Protein AF-X1V4W6-F1 (afdb_monomer_lite)

Foldseek 3Di:
DDDDAFPPQLVVLLVVVVVVVVVVPDDDDPDQDQPLLQCLLVLCLQQVLLVLLVVCLVQQQPPDDFWDDDDDPDSVRRRCVRCVPVDDPVSVVSNVVNCVSPDPVPPPVSNVVSLVSLVVLLVSVCQCCPCPHPNVDPDDGDWLASDFDDDVPPCPPPPPVVSNRCSNPSSCVSNVHDDDHDFSDADPVRTTTD

InterPro domains:
  IPR000120 Amidase [PTHR11895] (6-194)
  IPR023631 Amidase signature domain [PF01425] (5-194)
  IPR036928 Amidase signature (AS) superfamily [G3DSA:3.90.1300.10] (1-194)
  IPR036928 Amidase signature (AS) superfamily [SSF75304] (5-194)

Secondary structure (DSSP, 8-state):
----PPPHHHHHHHHHHHHHHHHTT---------TTGGGHHHHHHHHHHHHHHHHGGG-SSSSSS----S--SSHHHHHHHHHHHHS-HHHHHHHHHHHHHT-GGG-S-HHHHHHHHHHHHHHHHHHHH-TTSSS--S-----SSSSSPPPTTTTTT-HHHHHHTTTTTHHHHHHT--------EE-TTS-EE-

Radius of gyration: 21.26 Å; chains: 1; bounding box: 48×36×63 Å

Structure (mmCIF, N/CA/C/O backbone):
data_AF-X1V4W6-F1
#
_entry.id   AF-X1V4W6-F1
#
loop_
_atom_site.group_PDB
_atom_site.id
_atom_site.type_symbol
_atom_site.label_atom_id
_atom_site.label_alt_id
_atom_site.label_comp_id
_atom_site.label_asym_id
_atom_site.label_entity_id
_atom_site.label_seq_id
_atom_site.pdbx_PDB_ins_code
_atom_site.Cartn_x
_atom_site.Cartn_y
_atom_site.Cartn_z
_atom_site.occupancy
_atom_site.B_iso_or_equiv
_atom_site.auth_seq_id
_atom_site.auth_comp_id
_atom_site.auth_asym_id
_atom_site.auth_atom_id
_atom_site.pdbx_PDB_model_num
ATOM 1 N N . LEU A 1 1 ? -11.418 16.803 -1.535 1.00 55.66 1 LEU A N 1
ATOM 2 C CA . LEU A 1 1 ? -11.266 15.330 -1.546 1.00 55.66 1 LEU A CA 1
ATOM 3 C C . LEU A 1 1 ? -12.672 14.757 -1.670 1.00 55.66 1 LEU A C 1
ATOM 5 O O . LEU A 1 1 ? -13.568 15.347 -1.084 1.00 55.66 1 LEU A O 1
ATOM 9 N N . ARG A 1 2 ? -12.904 13.737 -2.504 1.00 60.75 2 ARG A N 1
ATOM 10 C CA . ARG A 1 2 ? -14.196 13.031 -2.501 1.00 60.75 2 ARG A CA 1
ATOM 11 C C . ARG A 1 2 ? -14.129 11.985 -1.398 1.00 60.75 2 ARG A C 1
ATOM 13 O O . ARG A 1 2 ? -13.165 11.228 -1.367 1.00 60.75 2 ARG A O 1
ATOM 20 N N . GLU A 1 3 ? -15.117 11.980 -0.521 1.00 68.12 3 GLU A N 1
ATOM 21 C CA . GLU A 1 3 ? -15.253 10.986 0.538 1.00 68.12 3 GLU A CA 1
ATOM 22 C C . GLU A 1 3 ? -16.290 9.960 0.086 1.00 68.12 3 GLU A C 1
ATOM 24 O O . GLU A 1 3 ? -17.333 10.322 -0.463 1.00 68.12 3 GLU A O 1
ATOM 29 N N . GLN A 1 4 ? -15.960 8.683 0.245 1.00 71.75 4 GLN A N 1
ATOM 30 C CA . GLN A 1 4 ? -16.875 7.577 0.005 1.00 71.75 4 GLN A CA 1
ATOM 31 C C . GLN A 1 4 ? -16.977 6.778 1.301 1.00 71.75 4 GLN A C 1
ATOM 33 O O . GLN A 1 4 ? -15.925 6.408 1.838 1.00 71.75 4 GLN A O 1
ATOM 38 N N . PRO A 1 5 ? -18.198 6.548 1.810 1.00 77.12 5 PRO A N 1
ATOM 39 C CA . PRO A 1 5 ? -18.389 5.735 2.996 1.00 77.12 5 PRO A CA 1
ATOM 40 C C . PRO A 1 5 ? -17.971 4.291 2.710 1.00 77.12 5 PRO A C 1
ATOM 42 O O . PRO A 1 5 ? -18.074 3.813 1.578 1.00 77.12 5 PRO A O 1
ATOM 45 N N . ILE A 1 6 ? -17.498 3.617 3.753 1.00 85.00 6 ILE A N 1
ATOM 46 C CA . ILE A 1 6 ? -17.233 2.178 3.728 1.00 85.00 6 ILE A CA 1
ATOM 47 C C . ILE A 1 6 ? -18.580 1.448 3.590 1.00 85.00 6 ILE A C 1
ATOM 49 O O . ILE A 1 6 ? -19.620 1.972 3.996 1.00 85.00 6 ILE A O 1
ATOM 53 N N . SER A 1 7 ? -18.583 0.263 2.970 1.00 88.81 7 SER A N 1
ATOM 54 C CA . SER A 1 7 ? -19.790 -0.574 2.921 1.00 88.81 7 SER A CA 1
ATOM 55 C C . SER A 1 7 ? -20.275 -0.893 4.337 1.00 88.81 7 SER A C 1
ATOM 57 O O . SER A 1 7 ? -19.471 -1.311 5.169 1.00 88.81 7 SER A O 1
ATOM 59 N N . SER A 1 8 ? -21.581 -0.778 4.593 1.00 92.88 8 SER A N 1
ATOM 60 C CA . SER A 1 8 ? -22.154 -1.105 5.905 1.00 92.88 8 SER A CA 1
ATOM 61 C C . SER A 1 8 ? -21.858 -2.547 6.316 1.00 92.88 8 SER A C 1
ATOM 63 O O . SER A 1 8 ? -21.549 -2.796 7.467 1.00 92.88 8 SER A O 1
ATOM 65 N N . GLU A 1 9 ? -21.847 -3.491 5.367 1.00 94.75 9 GLU A N 1
ATOM 66 C CA . GLU A 1 9 ? -21.507 -4.894 5.652 1.00 94.75 9 GLU A CA 1
ATOM 67 C C . GLU A 1 9 ? -20.058 -5.058 6.139 1.00 94.75 9 GLU A C 1
ATOM 69 O O . GLU A 1 9 ? -19.779 -5.903 6.986 1.00 94.75 9 GLU A O 1
ATOM 74 N N . VAL A 1 10 ? -19.132 -4.243 5.620 1.00 95.00 10 VAL A N 1
ATOM 75 C CA . VAL A 1 10 ? -17.726 -4.246 6.052 1.00 95.00 10 VAL A CA 1
ATOM 76 C C . VAL A 1 10 ? -17.598 -3.595 7.426 1.00 95.00 10 VAL A C 1
ATOM 78 O O . VAL A 1 10 ? -16.899 -4.119 8.288 1.00 95.00 10 VAL A O 1
ATOM 81 N N . GLU A 1 11 ? -18.285 -2.475 7.641 1.00 94.25 11 GLU A N 1
ATOM 82 C CA . GLU A 1 11 ? -18.313 -1.792 8.934 1.00 94.25 11 GLU A CA 1
ATOM 83 C C . GLU A 1 11 ? -18.886 -2.698 10.035 1.00 94.25 11 GLU A C 1
ATOM 85 O O . GLU A 1 11 ? -18.251 -2.874 11.076 1.00 94.25 11 GLU A O 1
ATOM 90 N N . ASP A 1 12 ? -20.019 -3.352 9.776 1.00 95.69 12 ASP A N 1
ATOM 91 C CA . ASP A 1 12 ? -20.657 -4.290 10.700 1.00 95.69 12 ASP A CA 1
ATOM 92 C C . ASP A 1 12 ? -19.734 -5.473 11.031 1.00 95.69 12 ASP A C 1
ATOM 94 O O . ASP A 1 12 ? -19.611 -5.853 12.197 1.00 95.69 12 ASP A O 1
ATOM 98 N N . ALA A 1 13 ? -19.043 -6.036 10.034 1.00 96.38 13 ALA A N 1
ATOM 99 C CA . ALA A 1 13 ? -18.092 -7.129 10.243 1.00 96.38 13 ALA A CA 1
ATOM 100 C C . ALA A 1 13 ? -16.900 -6.705 11.120 1.00 96.38 13 ALA A C 1
ATOM 102 O O . ALA A 1 13 ? -16.481 -7.455 12.005 1.00 96.38 13 ALA A O 1
ATOM 103 N N . VAL A 1 14 ? -16.374 -5.489 10.930 1.00 95.12 14 VAL A N 1
ATOM 104 C CA . VAL A 1 14 ? -15.309 -4.950 11.791 1.00 95.12 14 VAL A CA 1
ATOM 105 C C . VAL A 1 14 ? -15.811 -4.765 13.218 1.00 95.12 14 VAL A C 1
ATOM 107 O O . VAL A 1 14 ? -15.124 -5.168 14.154 1.00 95.12 14 VAL A O 1
ATOM 110 N N . TRP A 1 15 ? -17.013 -4.222 13.415 1.00 95.44 15 TRP A N 1
ATOM 111 C CA . TRP A 1 15 ? -17.580 -4.063 14.757 1.00 95.44 15 TRP A CA 1
ATOM 112 C C . TRP A 1 15 ? -17.876 -5.398 15.446 1.00 95.44 15 TRP A C 1
ATOM 114 O O . TRP A 1 15 ? -17.680 -5.520 16.655 1.00 95.44 15 TRP A O 1
ATOM 124 N N . GLN A 1 16 ? -18.271 -6.428 14.695 1.00 96.62 16 GLN A N 1
ATOM 125 C CA . GLN A 1 16 ? -18.380 -7.790 15.222 1.00 96.62 16 GLN A CA 1
ATOM 126 C C . GLN A 1 16 ? -17.015 -8.343 15.653 1.00 96.62 16 GLN A C 1
ATOM 128 O O . GLN A 1 16 ? -16.913 -8.953 16.718 1.00 96.62 16 GLN A O 1
ATOM 133 N N . ALA A 1 17 ? -15.954 -8.091 14.881 1.00 96.25 17 ALA A N 1
ATOM 134 C CA . ALA A 1 17 ? -14.595 -8.470 15.263 1.00 96.25 17 ALA A CA 1
ATOM 135 C C . ALA A 1 17 ? -14.115 -7.719 16.520 1.00 96.25 17 ALA A C 1
ATOM 137 O O . ALA A 1 17 ? -13.513 -8.332 17.401 1.00 96.25 17 ALA A O 1
ATOM 138 N N . VAL A 1 18 ? -14.433 -6.424 16.646 1.00 96.31 18 VAL A N 1
ATOM 139 C CA . VAL A 1 18 ? -14.174 -5.631 17.862 1.00 96.31 18 VAL A CA 1
ATOM 140 C C . VAL A 1 18 ? -14.862 -6.262 19.073 1.00 96.31 18 VAL A C 1
ATOM 142 O O . VAL A 1 18 ? -14.215 -6.458 20.100 1.00 96.31 18 VAL A O 1
ATOM 145 N N . ALA A 1 19 ? -16.143 -6.624 18.953 1.00 97.06 19 ALA A N 1
ATOM 146 C CA . ALA A 1 19 ? -16.890 -7.258 20.039 1.00 97.06 19 ALA A CA 1
ATOM 147 C C . ALA A 1 19 ? -16.268 -8.603 20.454 1.00 97.06 19 ALA A C 1
ATOM 149 O O . ALA A 1 19 ? -16.060 -8.842 21.639 1.00 97.06 19 ALA A O 1
ATOM 150 N N . ALA A 1 20 ? -15.882 -9.442 19.488 1.00 96.75 20 ALA A N 1
ATOM 151 C CA . ALA A 1 20 ? -15.234 -10.721 19.770 1.00 96.75 20 ALA A CA 1
ATOM 152 C C . ALA A 1 20 ? -13.873 -10.561 20.478 1.00 96.75 20 ALA A C 1
ATOM 154 O O . ALA A 1 20 ? -13.536 -11.351 21.360 1.00 96.75 20 ALA A O 1
ATOM 155 N N . LEU A 1 21 ? -13.089 -9.539 20.115 1.00 96.44 21 LEU A N 1
ATOM 156 C CA . LEU A 1 21 ? -11.827 -9.222 20.791 1.00 96.44 21 LEU A CA 1
ATOM 157 C C . LEU A 1 21 ? -12.060 -8.699 22.213 1.00 96.44 21 LEU A C 1
ATOM 159 O O . LEU A 1 21 ? -11.334 -9.094 23.126 1.00 96.44 21 LEU A O 1
ATOM 163 N N . ALA A 1 22 ? -13.082 -7.864 22.412 1.00 97.62 22 ALA A N 1
ATOM 164 C CA . ALA A 1 22 ? -13.474 -7.380 23.732 1.00 97.62 22 ALA A CA 1
ATOM 165 C C . ALA A 1 22 ? -13.908 -8.537 24.650 1.00 97.62 22 ALA A C 1
ATOM 167 O O . ALA A 1 22 ? -13.434 -8.634 25.782 1.00 97.62 22 ALA A O 1
ATOM 168 N N . ASP A 1 23 ? -14.724 -9.466 24.141 1.00 98.25 23 ASP A N 1
ATOM 169 C CA . ASP A 1 23 ? -15.151 -10.673 24.864 1.00 98.25 23 ASP A CA 1
ATOM 170 C C . ASP A 1 23 ? -13.968 -11.589 25.221 1.00 98.25 23 ASP A C 1
ATOM 172 O O . ASP A 1 23 ? -13.972 -12.257 26.257 1.00 98.25 23 ASP A O 1
ATOM 176 N N . ALA A 1 24 ? -12.924 -11.599 24.386 1.00 97.94 24 ALA A N 1
ATOM 177 C CA . ALA A 1 24 ? -11.671 -12.304 24.648 1.00 97.94 24 ALA A CA 1
ATOM 178 C C . ALA A 1 24 ? -10.738 -11.570 25.637 1.00 97.94 24 ALA A C 1
ATOM 180 O O . ALA A 1 24 ? -9.687 -12.108 25.991 1.00 97.94 24 ALA A O 1
ATOM 181 N N . GLY A 1 25 ? -11.115 -10.375 26.103 1.00 98.19 25 GLY A N 1
ATOM 182 C CA . GLY A 1 25 ? -10.402 -9.604 27.123 1.00 98.19 25 GLY A CA 1
ATOM 183 C C . GLY A 1 25 ? -9.521 -8.470 26.595 1.00 98.19 25 GLY A C 1
ATOM 184 O O . GLY A 1 25 ? -8.729 -7.932 27.368 1.00 98.19 25 GLY A O 1
ATOM 185 N N . ALA A 1 26 ? -9.623 -8.101 25.314 1.00 97.94 26 ALA A N 1
ATOM 186 C CA . ALA A 1 26 ? -8.918 -6.936 24.785 1.00 97.94 26 ALA A CA 1
ATOM 187 C C . ALA A 1 26 ? -9.546 -5.626 25.292 1.00 97.94 26 ALA A C 1
ATOM 189 O O . ALA A 1 26 ? -10.767 -5.462 25.280 1.00 97.94 26 ALA A O 1
ATOM 190 N N . GLU A 1 27 ? -8.711 -4.666 25.694 1.00 97.62 27 GLU A N 1
ATOM 191 C CA . GLU A 1 27 ? -9.156 -3.296 25.956 1.00 97.62 27 GLU A CA 1
ATOM 192 C C . GLU A 1 27 ? -9.396 -2.578 24.624 1.00 97.62 27 GLU A C 1
ATOM 194 O O . GLU A 1 27 ? -8.505 -2.498 23.777 1.00 97.62 27 GLU A O 1
ATOM 199 N N . ILE A 1 28 ? -10.611 -2.063 24.426 1.00 97.50 28 ILE A N 1
ATOM 200 C CA . ILE A 1 28 ? -10.978 -1.359 23.197 1.00 97.50 28 ILE A CA 1
ATOM 201 C C . ILE A 1 28 ? -10.829 0.141 23.414 1.00 97.50 28 ILE A C 1
ATOM 203 O O . ILE A 1 28 ? -11.567 0.742 24.194 1.00 97.50 28 ILE A O 1
ATOM 207 N N . ILE A 1 29 ? -9.897 0.740 22.678 1.00 96.75 29 ILE A N 1
ATOM 208 C CA . ILE A 1 29 ? -9.710 2.189 22.613 1.00 96.75 29 ILE A CA 1
ATOM 209 C C . ILE A 1 29 ? -10.249 2.660 21.267 1.00 96.75 29 ILE A C 1
ATOM 211 O O . ILE A 1 29 ? -9.707 2.325 20.212 1.00 96.75 29 ILE A O 1
ATOM 215 N N . ASP A 1 30 ? -11.339 3.417 21.302 1.00 92.69 30 ASP A N 1
ATOM 216 C CA . ASP A 1 30 ? -11.998 3.938 20.115 1.00 92.69 30 ASP A CA 1
ATOM 217 C C . ASP A 1 30 ? -11.517 5.354 19.755 1.00 92.69 30 ASP A C 1
ATOM 219 O O . ASP A 1 30 ? -10.772 6.014 20.480 1.00 92.69 30 ASP A O 1
ATOM 223 N N . GLN A 1 31 ? -11.903 5.802 18.557 1.00 89.88 31 GLN A N 1
ATOM 224 C CA . GLN A 1 31 ? -11.646 7.154 18.043 1.00 89.88 31 GLN A CA 1
ATOM 225 C C . GLN A 1 31 ? -10.179 7.622 18.086 1.00 89.88 31 GLN A C 1
ATOM 227 O O . GLN A 1 31 ? -9.896 8.814 18.230 1.00 89.88 31 GLN A O 1
ATOM 232 N N . VAL A 1 32 ? -9.234 6.700 17.890 1.00 95.25 32 VAL A N 1
ATOM 233 C CA . VAL A 1 32 ? -7.810 7.032 17.772 1.00 95.25 32 VAL A CA 1
ATOM 234 C C . VAL A 1 32 ? -7.591 7.883 16.508 1.00 95.25 32 VAL A C 1
ATOM 236 O O . VAL A 1 32 ? -7.865 7.427 15.393 1.00 95.25 32 VAL A O 1
ATOM 239 N N . PRO A 1 33 ? -7.129 9.139 16.636 1.00 94.31 33 PRO A N 1
ATOM 240 C CA . PRO A 1 33 ? -7.031 10.056 15.517 1.00 94.31 33 PRO A CA 1
ATOM 241 C C . PRO A 1 33 ? -5.847 9.697 14.620 1.00 94.31 33 PRO A C 1
ATOM 243 O O . PRO A 1 33 ? -4.694 9.716 15.041 1.00 94.31 33 PRO A O 1
ATOM 246 N N . MET A 1 34 ? -6.141 9.480 13.339 1.00 95.38 34 MET A N 1
ATOM 247 C CA . MET A 1 34 ? -5.149 9.208 12.294 1.00 95.38 34 MET A CA 1
ATOM 248 C C . MET A 1 34 ? -5.233 10.273 11.180 1.00 95.38 34 MET A C 1
ATOM 250 O O . MET A 1 34 ? -5.622 9.969 10.047 1.00 95.38 34 MET A O 1
ATOM 254 N N . PRO A 1 35 ? -4.964 11.561 11.479 1.00 95.12 35 PRO A N 1
ATOM 255 C CA . PRO A 1 35 ? -5.324 12.692 10.618 1.00 95.12 35 PRO A CA 1
ATOM 256 C C . PRO A 1 35 ? -4.588 12.744 9.273 1.00 95.12 35 PRO A C 1
ATOM 258 O O . PRO A 1 35 ? -5.034 13.465 8.369 1.00 95.12 35 PRO A O 1
ATOM 261 N N . ASN A 1 36 ? -3.467 12.037 9.125 1.00 96.56 36 ASN A N 1
ATOM 262 C CA . ASN A 1 36 ? -2.644 12.060 7.920 1.00 96.56 36 ASN A CA 1
ATOM 263 C C . ASN A 1 36 ? -2.893 10.864 6.989 1.00 96.56 36 ASN A C 1
ATOM 265 O O . ASN A 1 36 ? -2.480 10.919 5.828 1.00 96.56 36 ASN A O 1
ATOM 269 N N . THR A 1 37 ? -3.616 9.823 7.419 1.00 92.75 37 THR A N 1
ATOM 270 C CA . THR A 1 37 ? -3.879 8.619 6.595 1.00 92.75 37 THR A CA 1
ATOM 271 C C . THR A 1 37 ? -4.631 8.929 5.304 1.00 92.75 37 THR A C 1
ATOM 273 O O . THR A 1 37 ? -4.351 8.323 4.271 1.00 92.75 37 THR A O 1
ATOM 276 N N . ARG A 1 38 ? -5.476 9.969 5.299 1.00 90.88 38 ARG A N 1
ATOM 277 C CA . ARG A 1 38 ? -6.136 10.508 4.090 1.00 90.88 38 ARG A CA 1
ATOM 278 C C . ARG A 1 38 ? -5.175 10.912 2.966 1.00 90.88 38 ARG A C 1
ATOM 280 O O . ARG A 1 38 ? -5.587 11.012 1.813 1.00 90.88 38 ARG A O 1
ATOM 287 N N . PHE A 1 39 ? -3.904 11.166 3.279 1.00 93.44 39 PHE A N 1
ATOM 288 C CA . PHE A 1 39 ? -2.875 11.482 2.288 1.00 93.44 39 PHE A CA 1
ATOM 289 C C . PHE A 1 39 ? -2.128 10.242 1.779 1.00 93.44 39 PHE A C 1
ATOM 291 O O . PHE A 1 39 ? -1.303 10.368 0.874 1.00 93.44 39 PHE A O 1
ATOM 298 N N . GLY A 1 40 ? -2.421 9.049 2.305 1.00 94.44 40 GLY A N 1
ATOM 299 C CA . GLY A 1 40 ? -1.702 7.812 2.006 1.00 94.44 40 GLY A CA 1
ATOM 300 C C . GLY A 1 40 ? -1.639 7.489 0.515 1.00 94.44 40 GLY A C 1
ATOM 301 O O . GLY A 1 40 ? -0.548 7.284 -0.021 1.00 94.44 40 GLY A O 1
ATOM 302 N N . ILE A 1 41 ? -2.784 7.528 -0.174 1.00 92.56 41 ILE A N 1
ATOM 303 C CA . ILE A 1 41 ? -2.875 7.253 -1.615 1.00 92.56 41 ILE A CA 1
ATOM 304 C C . ILE A 1 41 ? -2.108 8.291 -2.457 1.00 92.56 41 ILE A C 1
ATOM 306 O O . ILE A 1 41 ? -1.235 7.882 -3.227 1.00 92.56 41 ILE A O 1
ATOM 310 N N . PRO A 1 42 ? -2.329 9.617 -2.310 1.00 91.38 42 PRO A N 1
ATOM 311 C CA . PRO A 1 42 ? -1.531 10.621 -3.019 1.00 91.38 42 PRO A CA 1
ATOM 312 C C . PRO A 1 42 ? -0.018 10.482 -2.801 1.00 91.38 42 PRO A C 1
ATOM 314 O O . PRO A 1 42 ? 0.757 10.545 -3.757 1.00 91.38 42 PRO A O 1
ATOM 317 N N . VAL A 1 43 ? 0.408 10.257 -1.555 1.00 94.44 43 VAL A N 1
ATOM 318 C CA . VAL A 1 43 ? 1.826 10.101 -1.199 1.00 94.44 43 VAL A CA 1
ATOM 319 C C . VAL A 1 43 ? 2.404 8.833 -1.822 1.00 94.44 43 VAL A C 1
ATOM 321 O O . VAL A 1 43 ? 3.484 8.869 -2.415 1.00 94.44 43 VAL A O 1
ATOM 324 N N . TYR A 1 44 ? 1.670 7.721 -1.767 1.00 93.88 44 TYR A N 1
ATOM 325 C CA . TYR A 1 44 ? 2.072 6.470 -2.406 1.00 93.88 44 TYR A CA 1
ATOM 326 C C . TYR A 1 44 ? 2.174 6.608 -3.917 1.00 93.88 44 TYR A C 1
ATOM 328 O O . TYR A 1 44 ? 3.125 6.102 -4.513 1.00 93.88 44 TYR A O 1
ATOM 336 N N . PHE A 1 45 ? 1.237 7.313 -4.551 1.00 90.62 45 PHE A N 1
ATOM 337 C CA . PHE A 1 45 ? 1.285 7.547 -5.986 1.00 90.62 45 PHE A CA 1
ATOM 338 C C . PHE A 1 45 ? 2.587 8.243 -6.384 1.00 90.62 45 PHE A C 1
ATOM 340 O O . PHE A 1 45 ? 3.246 7.804 -7.318 1.00 90.62 45 PHE A O 1
ATOM 347 N N . VAL A 1 46 ? 3.004 9.284 -5.665 1.00 92.06 46 VAL A N 1
ATOM 348 C CA . VAL A 1 46 ? 4.261 9.985 -5.963 1.00 92.06 46 VAL A CA 1
ATOM 349 C C . VAL A 1 46 ? 5.469 9.079 -5.718 1.00 92.06 46 VAL A C 1
ATOM 351 O O . VAL A 1 46 ? 6.253 8.835 -6.638 1.00 92.06 46 VAL A O 1
ATOM 354 N N . ILE A 1 47 ? 5.596 8.542 -4.501 1.00 94.38 47 ILE A N 1
ATOM 355 C CA . ILE A 1 47 ? 6.782 7.787 -4.080 1.00 94.38 47 ILE A CA 1
ATOM 356 C C . ILE A 1 47 ? 6.950 6.525 -4.931 1.00 94.38 47 ILE A C 1
ATOM 358 O O . ILE A 1 47 ? 7.996 6.326 -5.549 1.00 94.38 47 ILE A O 1
ATOM 362 N N .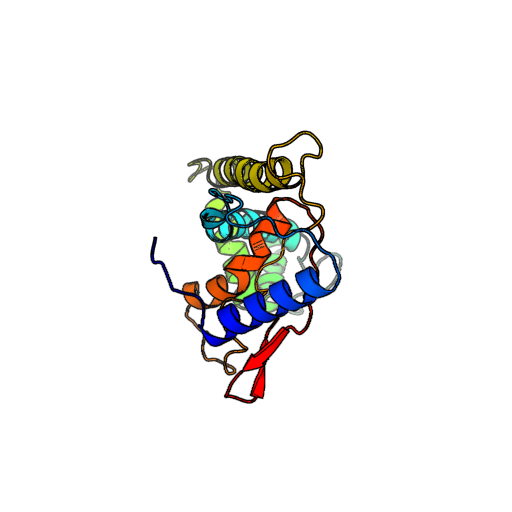 SER A 1 48 ? 5.896 5.712 -5.052 1.00 93.56 48 SER A N 1
ATOM 363 C CA . SER A 1 48 ? 5.962 4.435 -5.773 1.00 93.56 48 SER A CA 1
ATOM 364 C C . SER A 1 48 ? 6.312 4.608 -7.250 1.00 93.56 48 SER A C 1
ATOM 366 O O . SER A 1 48 ? 6.928 3.723 -7.839 1.00 93.56 48 SER A O 1
ATOM 368 N N . ARG A 1 49 ? 5.928 5.725 -7.882 1.00 92.50 49 ARG A N 1
ATOM 369 C CA . ARG A 1 49 ? 6.204 5.982 -9.302 1.00 92.50 49 ARG A CA 1
ATOM 370 C C . ARG A 1 49 ? 7.657 6.376 -9.517 1.00 92.50 49 ARG A C 1
ATOM 372 O O . ARG A 1 49 ? 8.294 5.808 -10.404 1.00 92.50 49 ARG A O 1
ATOM 379 N N . VAL A 1 50 ? 8.177 7.288 -8.697 1.00 93.06 50 VAL A N 1
ATOM 380 C CA . VAL A 1 50 ? 9.588 7.704 -8.741 1.00 93.06 50 VAL A CA 1
ATOM 381 C C . VAL A 1 50 ? 10.501 6.507 -8.463 1.00 93.06 50 VAL A C 1
ATOM 383 O O . VAL A 1 50 ? 11.393 6.203 -9.258 1.00 93.06 50 VAL A O 1
ATOM 386 N N . GLU A 1 51 ? 10.221 5.753 -7.399 1.00 94.62 51 GLU A N 1
ATOM 387 C CA . GLU A 1 51 ? 11.009 4.572 -7.042 1.00 94.62 51 GLU A CA 1
ATOM 388 C C . GLU A 1 51 ? 10.894 3.459 -8.089 1.00 94.62 51 GLU A C 1
ATOM 390 O O . GLU A 1 51 ? 11.903 2.849 -8.449 1.00 94.62 51 GLU A O 1
ATOM 395 N N . ALA A 1 52 ? 9.700 3.206 -8.640 1.00 94.44 52 ALA A N 1
ATOM 396 C CA . ALA A 1 52 ? 9.531 2.232 -9.716 1.00 94.44 52 ALA A CA 1
ATOM 397 C C . ALA A 1 52 ? 10.319 2.631 -10.968 1.00 94.44 52 ALA A C 1
ATOM 399 O O . ALA A 1 52 ? 10.996 1.783 -11.545 1.00 94.44 52 ALA A O 1
ATOM 400 N N . ALA A 1 53 ? 10.279 3.898 -11.390 1.00 93.00 53 ALA A N 1
ATOM 401 C CA . ALA A 1 53 ? 11.038 4.352 -12.554 1.00 93.00 53 ALA A CA 1
ATOM 402 C C . ALA A 1 53 ? 12.540 4.071 -12.389 1.00 93.00 53 ALA A C 1
ATOM 404 O O . ALA A 1 53 ? 13.149 3.463 -13.273 1.00 93.00 53 ALA A O 1
ATOM 405 N N . SER A 1 54 ? 13.097 4.412 -11.222 1.00 93.38 54 SER A N 1
ATOM 406 C CA . SER A 1 54 ? 14.495 4.133 -10.880 1.00 93.38 54 SER A CA 1
ATOM 407 C C . SER A 1 54 ? 14.793 2.629 -10.833 1.00 93.38 54 SER A C 1
ATOM 409 O O . SER A 1 54 ? 15.683 2.136 -11.531 1.00 93.38 54 SER A O 1
ATOM 411 N N . ASN A 1 55 ? 13.995 1.855 -10.092 1.00 96.38 55 ASN A N 1
ATOM 412 C CA . ASN A 1 55 ? 14.207 0.418 -9.921 1.00 96.38 55 ASN A CA 1
ATOM 413 C C . ASN A 1 55 ? 14.108 -0.362 -11.233 1.00 96.38 55 ASN A C 1
ATOM 415 O O . ASN A 1 55 ? 14.870 -1.312 -11.437 1.00 96.38 55 ASN A O 1
ATOM 419 N N . LEU A 1 56 ? 13.203 0.041 -12.130 1.00 95.75 56 LEU A N 1
ATOM 420 C CA . LEU A 1 56 ? 12.983 -0.609 -13.419 1.00 95.75 56 LEU A CA 1
ATOM 421 C C . LEU A 1 56 ? 14.001 -0.183 -14.492 1.00 95.75 56 LEU A C 1
ATOM 423 O O . LEU A 1 56 ? 13.997 -0.766 -15.580 1.00 95.75 56 LEU A O 1
ATOM 427 N N . HIS A 1 57 ? 14.890 0.787 -14.239 1.00 91.81 57 HIS A N 1
ATOM 428 C CA . HIS A 1 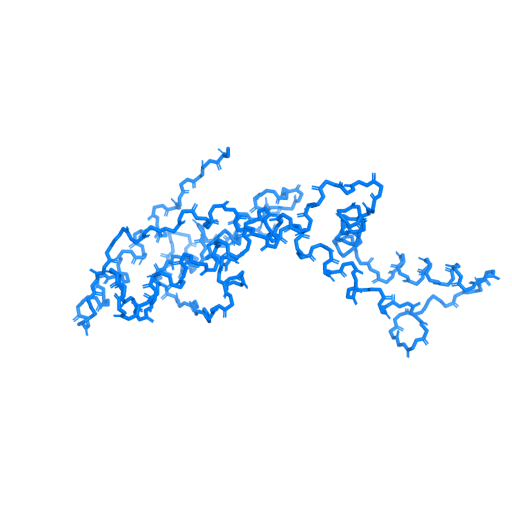57 ? 15.948 1.146 -15.196 1.00 91.81 57 HIS A CA 1
ATOM 429 C C . HIS A 1 57 ? 16.921 -0.000 -15.476 1.00 91.81 57 HIS A C 1
ATOM 431 O O . HIS A 1 57 ? 17.414 -0.104 -16.595 1.00 91.81 57 HIS A O 1
ATOM 437 N N . ARG A 1 58 ? 17.126 -0.907 -14.512 1.00 95.25 58 ARG A N 1
ATOM 438 C CA . ARG A 1 58 ? 18.023 -2.067 -14.656 1.00 95.25 58 ARG A CA 1
ATOM 439 C C . ARG A 1 58 ? 17.610 -3.057 -15.753 1.00 95.25 58 ARG A C 1
ATOM 441 O O . ARG A 1 58 ? 18.431 -3.856 -16.188 1.00 95.25 58 ARG A O 1
ATOM 448 N N . TYR A 1 59 ? 16.343 -3.039 -16.171 1.00 96.62 59 TYR A N 1
ATOM 449 C CA . TYR A 1 59 ? 15.836 -3.915 -17.224 1.00 96.62 59 TYR A CA 1
ATOM 450 C C . TYR A 1 59 ? 16.064 -3.263 -18.588 1.00 96.62 59 TYR A C 1
ATOM 452 O O . TYR A 1 59 ? 15.276 -2.425 -19.043 1.00 96.62 59 TYR A O 1
ATOM 460 N N . ASP A 1 60 ? 17.168 -3.640 -19.222 1.00 95.88 60 ASP A N 1
ATOM 461 C CA . ASP A 1 60 ? 17.670 -3.028 -20.453 1.00 95.88 60 ASP A CA 1
ATOM 462 C C . ASP A 1 60 ? 17.973 -4.044 -21.578 1.00 95.88 60 ASP A C 1
ATOM 464 O O . ASP A 1 60 ? 18.164 -3.653 -22.731 1.00 95.88 60 ASP A O 1
ATOM 468 N N . GLY A 1 61 ? 17.944 -5.347 -21.271 1.00 95.94 61 GLY A N 1
ATOM 469 C CA . GLY A 1 61 ? 18.243 -6.433 -22.210 1.00 95.94 61 GLY A CA 1
ATOM 470 C C . GLY A 1 61 ? 19.742 -6.655 -22.461 1.00 95.94 61 GLY A C 1
ATOM 471 O O . GLY A 1 61 ? 20.112 -7.309 -23.440 1.00 95.94 61 GLY A O 1
ATOM 472 N N . VAL A 1 62 ? 20.622 -6.099 -21.619 1.00 95.81 62 VAL A N 1
ATOM 473 C CA . VAL A 1 62 ? 22.079 -6.280 -21.723 1.00 95.81 62 VAL A CA 1
ATOM 474 C C . VAL A 1 62 ? 22.560 -7.402 -20.820 1.00 95.81 62 VAL A C 1
ATOM 476 O O . VAL A 1 62 ? 23.170 -8.345 -21.314 1.00 95.81 62 VAL A O 1
ATOM 479 N N . LYS A 1 63 ? 22.288 -7.312 -19.514 1.00 95.88 63 LYS A N 1
ATOM 480 C CA . LYS A 1 63 ? 22.781 -8.296 -18.536 1.00 95.88 63 LYS A CA 1
ATOM 481 C C . LYS A 1 63 ? 21.881 -9.526 -18.426 1.00 95.88 63 LYS A C 1
ATOM 483 O O . LYS A 1 63 ? 22.380 -10.624 -18.215 1.00 95.88 63 LYS A O 1
ATOM 488 N N . TYR A 1 64 ? 20.566 -9.337 -18.520 1.00 96.81 64 TYR A N 1
ATOM 489 C CA . TYR A 1 64 ? 19.570 -10.393 -18.339 1.00 96.81 64 TYR A CA 1
ATOM 490 C C . TYR A 1 64 ? 18.204 -9.989 -18.906 1.00 96.81 64 TYR A C 1
ATOM 492 O O . TYR A 1 64 ? 17.954 -8.822 -19.222 1.00 96.81 64 TYR A O 1
ATOM 500 N N . GLY A 1 65 ? 17.301 -10.969 -18.974 1.00 96.81 65 GLY A N 1
ATOM 501 C CA . GLY A 1 65 ? 15.903 -10.774 -19.345 1.00 96.81 65 GLY A CA 1
ATOM 502 C C . GLY A 1 65 ? 15.679 -10.620 -20.849 1.00 96.81 65 GLY A C 1
ATOM 503 O O . GLY A 1 65 ? 16.492 -11.034 -21.674 1.00 96.81 65 GLY A O 1
ATOM 504 N N . TYR A 1 66 ? 14.532 -10.040 -21.204 1.00 97.81 66 TYR A N 1
ATOM 505 C CA . TYR A 1 66 ? 14.143 -9.855 -22.598 1.00 97.81 66 TYR A CA 1
ATOM 506 C C . TYR A 1 66 ? 15.075 -8.868 -23.313 1.00 97.81 66 TYR A C 1
ATOM 508 O O . TYR A 1 66 ? 15.193 -7.702 -22.928 1.00 97.81 66 TYR A O 1
ATOM 516 N N . ARG A 1 67 ? 15.672 -9.332 -24.413 1.00 97.50 67 ARG A N 1
ATOM 517 C CA . ARG A 1 67 ? 16.473 -8.530 -25.336 1.00 97.50 67 ARG A CA 1
ATOM 518 C C . ARG A 1 67 ? 15.804 -8.525 -26.701 1.00 97.50 67 ARG A C 1
ATOM 520 O O . ARG A 1 67 ? 15.438 -9.576 -27.222 1.00 97.50 67 ARG A O 1
ATOM 527 N N . TYR A 1 68 ? 15.668 -7.346 -27.300 1.00 97.69 68 TYR A N 1
ATOM 528 C CA . TYR A 1 68 ? 15.195 -7.248 -28.673 1.00 97.69 68 TYR A CA 1
ATOM 529 C C . TYR A 1 68 ? 16.128 -8.026 -29.614 1.00 97.69 68 TYR A C 1
ATOM 531 O O . TYR A 1 68 ? 17.337 -7.810 -29.622 1.00 97.69 68 TYR A O 1
ATOM 539 N N . ASN A 1 69 ? 15.554 -8.954 -30.377 1.00 95.56 69 ASN A N 1
ATOM 540 C CA . ASN A 1 69 ? 16.287 -9.987 -31.112 1.00 95.56 69 ASN A CA 1
ATOM 541 C C . ASN A 1 69 ? 16.526 -9.660 -32.595 1.00 95.56 69 ASN A C 1
ATOM 543 O O . ASN A 1 69 ? 16.973 -10.524 -33.344 1.00 95.56 69 ASN A O 1
ATOM 547 N N . ARG A 1 70 ? 16.206 -8.439 -33.037 1.00 95.62 70 ARG A N 1
ATOM 548 C CA . ARG A 1 70 ? 16.485 -7.983 -34.404 1.00 95.62 70 ARG A CA 1
ATOM 549 C C . ARG A 1 70 ? 17.648 -7.002 -34.412 1.00 95.62 70 ARG A C 1
ATOM 551 O O . ARG A 1 70 ? 18.017 -6.459 -33.372 1.00 95.62 70 ARG A O 1
ATOM 558 N N . GLN A 1 71 ? 18.184 -6.763 -35.605 1.00 95.19 71 GLN A N 1
ATOM 559 C CA . GLN A 1 71 ? 19.208 -5.752 -35.825 1.00 95.19 71 GLN A CA 1
ATOM 560 C C . GLN A 1 71 ? 18.730 -4.379 -35.328 1.00 95.19 71 GLN A C 1
ATOM 562 O O . GLN A 1 71 ? 17.560 -4.016 -35.480 1.00 95.19 71 GLN A O 1
ATOM 567 N N . VAL A 1 72 ? 19.651 -3.650 -34.710 1.00 96.88 72 VAL A N 1
ATOM 568 C CA . VAL A 1 72 ? 19.471 -2.302 -34.164 1.00 96.88 72 VAL A CA 1
ATOM 569 C C . VAL A 1 72 ? 20.630 -1.437 -34.638 1.00 96.88 72 VAL A C 1
ATOM 571 O O . VAL A 1 72 ? 21.733 -1.952 -34.826 1.00 96.88 72 VAL A O 1
ATOM 574 N N . ALA A 1 73 ? 20.386 -0.145 -34.836 1.00 95.56 73 ALA A N 1
ATOM 575 C CA . ALA A 1 73 ? 21.411 0.787 -35.297 1.00 95.56 73 ALA A CA 1
ATOM 576 C C . ALA A 1 73 ? 22.463 1.078 -34.216 1.00 95.56 73 ALA A C 1
ATOM 578 O O . ALA A 1 73 ? 23.647 1.209 -34.514 1.00 95.56 73 ALA A O 1
ATOM 579 N N . ASP A 1 74 ? 22.032 1.173 -32.956 1.00 96.69 74 ASP A N 1
ATOM 580 C CA . ASP A 1 74 ? 22.895 1.495 -31.825 1.00 96.69 74 ASP A CA 1
ATOM 581 C C . ASP A 1 74 ? 22.356 0.930 -30.493 1.00 96.69 74 ASP A C 1
ATOM 583 O O . ASP A 1 74 ? 21.288 0.310 -30.408 1.00 96.69 74 ASP A O 1
ATOM 587 N N . LEU A 1 75 ? 23.111 1.165 -29.416 1.00 95.44 75 LEU A N 1
ATOM 588 C CA . LEU A 1 75 ? 22.741 0.753 -28.061 1.00 95.44 75 LEU A CA 1
ATOM 589 C C . LEU A 1 75 ? 21.477 1.468 -27.542 1.00 95.44 75 LEU A C 1
ATOM 591 O O . LEU A 1 75 ? 20.709 0.888 -26.774 1.00 95.44 75 LEU A O 1
ATOM 595 N N . ARG A 1 76 ? 21.215 2.710 -27.973 1.00 96.44 76 ARG A N 1
ATOM 596 C CA . ARG A 1 76 ? 20.018 3.461 -27.560 1.00 96.44 76 ARG A CA 1
ATOM 597 C C . ARG A 1 76 ? 18.763 2.844 -28.171 1.00 96.44 76 ARG A C 1
ATOM 599 O O . ARG A 1 76 ? 17.739 2.748 -27.492 1.00 96.44 76 ARG A O 1
ATOM 606 N N . GLU A 1 77 ? 18.821 2.406 -29.426 1.00 97.19 77 GLU A N 1
ATOM 607 C CA . GLU A 1 77 ? 17.742 1.666 -30.069 1.00 97.19 77 GLU A CA 1
ATOM 608 C C . GLU A 1 77 ? 17.522 0.320 -29.377 1.00 97.19 77 GLU A C 1
ATOM 610 O O . GLU A 1 77 ? 16.369 -0.003 -29.082 1.00 97.19 77 GLU A O 1
ATOM 615 N N . LEU A 1 78 ? 18.587 -0.415 -29.027 1.00 96.94 78 LEU A N 1
ATOM 616 C CA . LEU A 1 78 ? 18.454 -1.651 -28.250 1.00 96.94 78 LEU A CA 1
ATOM 617 C C . LEU A 1 78 ? 17.649 -1.421 -26.965 1.00 96.94 78 LEU A C 1
ATOM 619 O O . LEU A 1 78 ? 16.675 -2.133 -26.724 1.00 96.94 78 LEU A O 1
ATOM 623 N N . TYR A 1 79 ? 17.995 -0.399 -26.176 1.00 96.88 79 TYR A N 1
ATOM 624 C CA . TYR A 1 79 ? 17.276 -0.077 -24.941 1.00 96.88 79 TYR A CA 1
ATOM 625 C C . TYR A 1 79 ? 15.811 0.276 -25.188 1.00 96.88 79 TYR A C 1
ATOM 627 O O . TYR A 1 79 ? 14.921 -0.275 -24.532 1.00 96.88 79 TYR A O 1
ATOM 635 N N . ARG A 1 80 ? 15.533 1.160 -26.155 1.00 95.69 80 ARG A N 1
ATOM 636 C CA . ARG A 1 80 ? 14.160 1.576 -26.477 1.00 95.69 80 ARG A CA 1
ATOM 637 C C . ARG A 1 80 ? 13.310 0.400 -26.949 1.00 95.69 80 ARG A C 1
ATOM 639 O O . ARG A 1 80 ? 12.176 0.256 -26.497 1.00 95.69 80 ARG A O 1
ATOM 646 N N . ARG A 1 81 ? 13.839 -0.456 -27.829 1.00 97.50 81 ARG A N 1
ATOM 647 C CA . ARG A 1 81 ? 13.116 -1.618 -28.372 1.00 97.50 81 ARG A CA 1
ATOM 648 C C . ARG A 1 81 ? 12.915 -2.702 -27.318 1.00 97.50 81 ARG A C 1
ATOM 650 O O . ARG A 1 81 ? 11.803 -3.218 -27.207 1.00 97.50 81 ARG A O 1
ATOM 657 N N . SER A 1 82 ? 13.947 -3.016 -26.532 1.00 97.31 82 SER A N 1
ATOM 658 C CA . SER A 1 82 ? 13.872 -4.022 -25.466 1.00 97.31 82 SER A CA 1
ATOM 659 C C . SER A 1 82 ? 12.852 -3.614 -24.406 1.00 97.31 82 SER A C 1
ATOM 661 O O . SER A 1 82 ? 11.912 -4.359 -24.152 1.00 97.31 82 SER A O 1
ATOM 663 N N . ARG A 1 83 ? 12.939 -2.390 -23.870 1.00 96.62 83 ARG A N 1
ATOM 664 C CA . ARG A 1 83 ? 11.988 -1.876 -22.863 1.00 96.62 83 ARG A CA 1
ATOM 665 C C . ARG A 1 83 ? 10.592 -1.662 -23.445 1.00 96.62 83 ARG A C 1
ATOM 667 O O . ARG A 1 83 ? 9.589 -2.001 -22.819 1.00 96.62 83 ARG A O 1
ATOM 674 N N . GLY A 1 84 ? 10.524 -1.137 -24.668 1.00 95.75 84 GLY A N 1
ATOM 675 C CA . GLY A 1 84 ? 9.278 -0.874 -25.380 1.00 95.75 84 GLY A CA 1
ATOM 676 C C . GLY A 1 84 ? 8.474 -2.136 -25.688 1.00 95.75 84 GLY A C 1
ATOM 677 O O . GLY A 1 84 ? 7.248 -2.069 -25.705 1.00 95.75 84 GLY A O 1
ATOM 678 N N . ARG A 1 85 ? 9.123 -3.288 -25.887 1.00 96.06 85 ARG A N 1
ATOM 679 C CA . ARG A 1 85 ? 8.433 -4.575 -26.076 1.00 96.06 85 ARG A CA 1
ATOM 680 C C . ARG A 1 85 ? 8.348 -5.426 -24.809 1.00 96.06 85 ARG A C 1
ATOM 682 O O . ARG A 1 85 ? 7.400 -6.185 -24.685 1.00 96.06 85 ARG A O 1
ATOM 689 N N . GLY A 1 86 ? 9.295 -5.285 -23.886 1.00 96.31 86 GLY A N 1
ATOM 690 C CA . GLY A 1 86 ? 9.357 -6.084 -22.662 1.00 96.31 86 GLY A CA 1
ATOM 691 C C . GLY A 1 86 ? 8.374 -5.644 -21.577 1.00 96.31 86 GLY A C 1
ATOM 692 O O . GLY A 1 86 ? 7.863 -6.484 -20.846 1.00 96.31 86 GLY A O 1
ATOM 693 N N . PHE A 1 87 ? 8.068 -4.346 -21.467 1.00 97.12 87 PHE A N 1
ATOM 694 C CA . 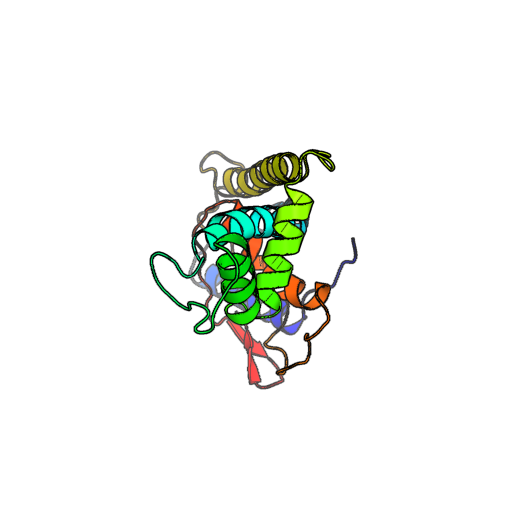PHE A 1 87 ? 7.109 -3.864 -20.471 1.00 97.12 87 PHE A CA 1
ATOM 695 C C . PHE A 1 87 ? 5.671 -3.830 -20.992 1.00 97.12 87 PHE A C 1
ATOM 697 O O . PHE A 1 87 ? 5.392 -3.324 -22.084 1.00 97.12 87 PHE A O 1
ATOM 704 N N . GLY A 1 88 ? 4.737 -4.275 -20.151 1.00 94.94 88 GLY A N 1
ATOM 705 C CA . GLY A 1 88 ? 3.306 -4.062 -20.358 1.00 94.94 88 GLY A CA 1
ATOM 706 C C . GLY A 1 88 ? 2.881 -2.590 -20.183 1.00 94.94 88 GLY A C 1
ATOM 707 O O . GLY A 1 88 ? 3.687 -1.753 -19.759 1.00 94.94 88 GLY A O 1
ATOM 708 N N . PRO A 1 89 ? 1.611 -2.255 -20.479 1.00 90.88 89 PRO A N 1
ATOM 709 C CA . PRO A 1 89 ? 1.091 -0.887 -20.385 1.00 90.88 89 PRO A CA 1
ATOM 710 C C . PRO A 1 89 ? 1.224 -0.258 -18.992 1.00 90.88 89 PRO A C 1
ATOM 712 O O . PRO A 1 89 ? 1.688 0.873 -18.878 1.00 90.88 89 PRO A O 1
ATOM 715 N N . GLN A 1 90 ? 0.887 -0.998 -17.928 1.00 87.75 90 GLN A N 1
ATOM 716 C CA . GLN A 1 90 ? 0.933 -0.476 -16.559 1.00 87.75 90 GLN A CA 1
ATOM 717 C C . GLN A 1 90 ? 2.368 -0.122 -16.120 1.00 87.75 90 GLN A C 1
ATOM 719 O O . GLN A 1 90 ? 2.591 1.039 -15.781 1.00 87.75 90 GLN A O 1
ATOM 724 N N . PRO A 1 91 ? 3.382 -1.013 -16.204 1.00 92.56 91 PRO A N 1
ATOM 725 C CA . PRO A 1 91 ? 4.767 -0.637 -15.901 1.00 92.56 91 PRO A CA 1
ATOM 726 C C . PRO A 1 91 ? 5.285 0.553 -16.720 1.00 92.56 91 PRO A C 1
ATOM 728 O O . PRO A 1 91 ? 5.951 1.421 -16.162 1.00 92.56 91 PRO A O 1
ATOM 731 N N . LYS A 1 92 ? 4.945 0.644 -18.016 1.00 93.06 92 LYS A N 1
ATOM 732 C CA . LYS A 1 92 ? 5.314 1.800 -18.854 1.00 93.06 92 LYS A CA 1
ATOM 733 C C . LYS A 1 92 ? 4.718 3.099 -18.327 1.00 93.06 92 LYS A C 1
ATOM 735 O O . LYS A 1 92 ? 5.452 4.070 -18.177 1.00 93.06 92 LYS A O 1
ATOM 740 N N . LEU A 1 93 ? 3.421 3.106 -18.015 1.00 89.62 93 LEU A N 1
ATOM 741 C CA . LEU A 1 93 ? 2.756 4.271 -17.438 1.00 89.62 93 LEU A CA 1
ATOM 742 C C . LEU A 1 93 ? 3.410 4.669 -16.109 1.00 89.62 93 LEU A C 1
ATOM 744 O O . LEU A 1 93 ? 3.659 5.848 -15.882 1.00 89.62 93 LEU A O 1
ATOM 748 N N . ARG A 1 94 ? 3.763 3.693 -15.259 1.00 90.88 94 ARG A N 1
ATOM 749 C CA . ARG A 1 94 ? 4.454 3.962 -13.989 1.00 90.88 94 ARG A CA 1
ATOM 750 C C . ARG A 1 94 ? 5.817 4.617 -14.194 1.00 90.88 94 ARG A C 1
ATOM 752 O O . ARG A 1 94 ? 6.104 5.596 -13.516 1.00 90.88 94 ARG A O 1
ATOM 759 N N . ILE A 1 95 ? 6.616 4.105 -15.133 1.00 92.56 95 ILE A N 1
ATOM 760 C CA . ILE A 1 95 ? 7.932 4.662 -15.476 1.00 92.56 95 ILE A CA 1
ATOM 761 C C . ILE A 1 95 ? 7.784 6.089 -16.010 1.00 92.56 95 ILE A C 1
ATOM 763 O O . ILE A 1 95 ? 8.474 6.980 -15.532 1.00 92.56 95 ILE A O 1
ATOM 767 N N . LEU A 1 96 ? 6.873 6.316 -16.964 1.00 91.19 96 LEU A N 1
ATOM 768 C CA . LEU A 1 96 ? 6.646 7.640 -17.552 1.00 91.19 96 LEU A CA 1
ATOM 769 C C . LEU A 1 96 ? 6.229 8.663 -16.492 1.00 91.19 96 LEU A C 1
ATOM 771 O O . LEU A 1 96 ? 6.810 9.743 -16.423 1.00 91.19 96 LEU A O 1
ATOM 775 N N . MET A 1 97 ? 5.273 8.301 -15.634 1.00 89.25 97 MET A N 1
ATOM 776 C CA . MET A 1 97 ? 4.842 9.162 -14.533 1.00 89.25 97 MET A CA 1
ATOM 777 C C . MET A 1 97 ? 5.965 9.388 -13.520 1.00 89.25 97 MET A C 1
ATOM 779 O O . MET A 1 97 ? 6.158 10.511 -13.080 1.00 89.25 97 MET A O 1
ATOM 783 N N . GLY A 1 98 ? 6.736 8.356 -13.172 1.00 90.50 98 GLY A N 1
ATOM 784 C CA . GLY A 1 98 ? 7.867 8.491 -12.256 1.00 90.50 98 GLY A CA 1
ATOM 785 C C . GLY A 1 98 ? 8.924 9.456 -12.777 1.00 90.50 98 GLY A C 1
ATOM 786 O O . GLY A 1 98 ? 9.311 10.366 -12.055 1.00 90.50 98 GLY A O 1
ATOM 787 N N . MET A 1 99 ? 9.312 9.313 -14.049 1.00 88.62 99 MET A N 1
ATOM 788 C CA . MET A 1 99 ? 10.247 10.226 -14.712 1.00 88.62 99 MET A CA 1
ATOM 789 C C . MET A 1 99 ? 9.716 11.662 -14.769 1.00 88.62 99 MET A C 1
ATOM 791 O O . MET A 1 99 ? 10.494 12.596 -14.612 1.00 88.62 99 MET A O 1
ATOM 795 N N . TYR A 1 100 ? 8.409 11.848 -14.983 1.00 86.44 100 TYR A N 1
ATOM 796 C CA . TYR A 1 100 ? 7.781 13.171 -14.965 1.00 86.44 100 TYR A CA 1
ATOM 797 C C . TYR A 1 100 ? 7.830 13.808 -13.571 1.00 86.44 100 TYR A C 1
ATOM 799 O O . TYR A 1 100 ? 8.241 14.955 -13.428 1.00 86.44 100 TYR A O 1
ATOM 807 N N . VAL A 1 101 ? 7.451 13.054 -12.537 1.00 84.75 101 VAL A N 1
ATOM 808 C CA . VAL A 1 101 ? 7.376 13.546 -11.153 1.00 84.75 101 VAL A CA 1
ATOM 809 C C . VAL A 1 101 ? 8.769 13.763 -10.541 1.00 84.75 101 VAL A C 1
ATOM 811 O O . VAL A 1 101 ? 8.904 14.560 -9.616 1.00 84.75 101 VAL A O 1
ATOM 814 N N . SER A 1 102 ? 9.804 13.097 -11.065 1.00 81.06 102 SER A N 1
ATOM 815 C CA . SER A 1 102 ? 11.202 13.271 -10.646 1.00 81.06 102 SER A CA 1
ATOM 816 C C . SER A 1 102 ? 11.997 14.279 -11.480 1.00 81.06 102 SER A C 1
ATOM 818 O O . SER A 1 102 ? 13.177 14.479 -11.209 1.00 81.06 102 SER A O 1
ATOM 820 N N . ALA A 1 103 ? 11.436 14.828 -12.560 1.00 76.75 103 ALA A N 1
ATOM 821 C CA . ALA A 1 103 ? 12.194 15.681 -13.468 1.00 76.75 103 ALA A CA 1
ATOM 822 C C . ALA A 1 103 ? 12.447 17.068 -12.854 1.00 76.75 103 ALA A C 1
ATOM 824 O O . ALA A 1 103 ? 11.510 17.777 -12.499 1.00 76.75 103 ALA A O 1
ATOM 825 N N . GLU A 1 104 ? 13.719 17.472 -12.830 1.00 62.94 104 GLU A N 1
ATOM 826 C CA . GLU A 1 104 ? 14.232 18.754 -12.310 1.00 62.94 104 GLU A CA 1
ATOM 827 C C . GLU A 1 104 ? 13.556 19.977 -12.958 1.00 62.94 104 GLU A C 1
ATOM 829 O O . GLU A 1 104 ? 13.288 20.989 -12.329 1.00 62.94 104 GLU A O 1
ATOM 834 N N . GLN A 1 105 ? 13.154 19.855 -14.223 1.00 58.03 105 GLN A N 1
ATOM 835 C CA . GLN A 1 105 ? 12.446 20.909 -14.965 1.00 58.03 105 GLN A CA 1
ATOM 836 C C . GLN A 1 105 ? 11.017 21.156 -14.443 1.00 58.03 105 GLN A C 1
ATOM 838 O O . GLN A 1 105 ? 10.409 22.183 -14.740 1.00 58.03 105 GLN A O 1
ATOM 843 N N . TYR A 1 106 ? 10.485 20.207 -13.667 1.00 54.69 106 TYR A N 1
ATOM 844 C CA . TYR A 1 106 ? 9.197 20.265 -12.987 1.00 54.69 106 TYR A CA 1
ATOM 845 C C . TYR A 1 106 ? 9.365 20.167 -11.464 1.00 54.69 106 TYR A C 1
ATOM 847 O O . TYR A 1 106 ? 8.392 19.810 -10.792 1.00 54.69 106 TYR A O 1
ATOM 855 N N . GLU A 1 107 ? 10.555 20.474 -10.916 1.00 53.38 107 GLU A N 1
ATOM 856 C CA . GLU A 1 107 ? 10.830 20.518 -9.472 1.00 53.38 107 GLU A CA 1
ATOM 857 C C . GLU A 1 107 ? 9.899 21.519 -8.769 1.00 53.38 107 GLU A C 1
ATOM 859 O O . GLU A 1 107 ? 10.221 22.658 -8.454 1.00 53.38 107 GLU A O 1
ATOM 864 N N . LYS A 1 108 ? 8.690 21.058 -8.469 1.00 59.88 108 LYS A N 1
ATOM 865 C CA . LYS A 1 108 ? 7.872 21.566 -7.372 1.00 59.88 108 LYS A CA 1
ATOM 866 C C . LYS A 1 108 ? 8.171 20.799 -6.081 1.00 59.88 108 LYS A C 1
ATOM 868 O O . LYS A 1 108 ? 7.392 20.876 -5.139 1.00 59.88 108 LYS A O 1
ATOM 873 N N . GLY A 1 109 ? 9.257 20.016 -6.049 1.00 76.88 109 GLY A N 1
ATOM 874 C CA . GLY A 1 109 ? 9.625 19.185 -4.905 1.00 76.88 109 GLY A CA 1
ATOM 875 C C . GLY A 1 109 ? 8.566 18.133 -4.564 1.00 76.88 109 GLY A C 1
ATOM 876 O O . GLY A 1 109 ? 8.379 17.836 -3.391 1.00 76.88 109 GLY A O 1
ATOM 877 N N . TYR A 1 110 ? 7.843 17.584 -5.553 1.00 85.94 110 TYR A N 1
ATOM 878 C CA . TYR A 1 110 ? 6.750 16.630 -5.305 1.00 85.94 110 TYR A CA 1
ATOM 879 C C . TYR A 1 110 ? 7.211 15.408 -4.508 1.00 85.94 110 TYR A C 1
ATOM 881 O O . TYR A 1 110 ? 6.527 14.997 -3.572 1.00 85.94 110 TYR A O 1
ATOM 889 N N . TYR A 1 111 ? 8.365 14.839 -4.869 1.00 89.38 111 TYR A N 1
ATOM 890 C CA . TYR A 1 111 ? 8.925 13.684 -4.170 1.00 89.38 111 TYR A CA 1
ATOM 891 C C . TYR A 1 111 ? 9.306 14.034 -2.727 1.00 89.38 111 TYR A C 1
ATOM 893 O O . TYR A 1 111 ? 8.842 13.374 -1.802 1.00 89.38 111 TYR A O 1
ATOM 901 N N . ASP A 1 112 ? 10.033 15.132 -2.515 1.00 90.44 112 ASP A N 1
ATOM 902 C CA . ASP A 1 112 ? 10.406 15.601 -1.175 1.00 90.44 112 ASP A CA 1
ATOM 903 C C . ASP A 1 112 ? 9.190 15.960 -0.317 1.00 90.44 112 ASP A C 1
ATOM 905 O O . ASP A 1 112 ? 9.139 15.648 0.873 1.00 90.44 112 ASP A O 1
ATOM 909 N N . GLN A 1 113 ? 8.173 16.586 -0.911 1.00 92.06 113 GLN A N 1
ATOM 910 C CA . GLN A 1 113 ? 6.913 16.879 -0.242 1.00 92.06 113 GLN A CA 1
ATOM 911 C C . GLN A 1 113 ? 6.201 15.583 0.158 1.00 92.06 113 GLN A C 1
ATOM 913 O O . GLN A 1 113 ? 5.741 15.471 1.293 1.00 92.06 113 GLN A O 1
ATOM 918 N N . ALA A 1 114 ? 6.143 14.590 -0.731 1.00 94.50 114 ALA A N 1
ATOM 919 C CA . ALA A 1 114 ? 5.564 13.289 -0.420 1.00 94.50 114 ALA A CA 1
ATOM 920 C C . ALA A 1 114 ? 6.336 12.579 0.703 1.00 94.50 114 ALA A C 1
ATOM 922 O O . ALA A 1 114 ? 5.709 12.039 1.610 1.00 94.50 114 ALA A O 1
ATOM 923 N N . LEU A 1 115 ? 7.672 12.648 0.716 1.00 95.69 115 LEU A N 1
ATOM 924 C CA . LEU A 1 115 ? 8.489 12.117 1.811 1.00 95.69 115 LEU A CA 1
ATOM 925 C C . LEU A 1 115 ? 8.196 12.817 3.147 1.00 95.69 115 LEU A C 1
ATOM 927 O O . LEU A 1 115 ? 8.076 12.147 4.170 1.00 95.69 115 LEU A O 1
ATOM 931 N N . ARG A 1 116 ? 8.004 14.142 3.155 1.00 97.00 116 ARG A N 1
ATOM 932 C CA . ARG A 1 116 ? 7.604 14.878 4.370 1.00 97.00 116 ARG A CA 1
ATOM 933 C C . ARG A 1 116 ? 6.231 14.439 4.875 1.00 97.00 116 ARG A C 1
ATOM 935 O O . ARG A 1 116 ? 6.071 14.221 6.071 1.00 97.00 116 ARG A O 1
ATOM 942 N N . VAL A 1 117 ? 5.250 14.269 3.986 1.00 97.50 117 VAL A N 1
ATOM 943 C CA . VAL A 1 117 ? 3.915 13.785 4.382 1.00 97.50 117 VAL A CA 1
ATOM 944 C C . VAL A 1 117 ? 3.960 12.318 4.822 1.00 97.50 117 VAL A C 1
ATOM 946 O O . VAL A 1 117 ? 3.287 11.964 5.784 1.00 97.50 117 VAL A O 1
ATOM 949 N N . ARG A 1 118 ? 4.802 11.473 4.211 1.00 98.06 118 ARG A N 1
ATOM 950 C CA . ARG A 1 118 ? 5.060 10.103 4.688 1.00 98.06 118 ARG A CA 1
ATOM 951 C C . ARG A 1 118 ? 5.534 10.101 6.143 1.00 98.06 118 ARG A C 1
ATOM 953 O O . ARG A 1 118 ? 5.054 9.285 6.924 1.00 98.06 118 ARG A O 1
ATOM 960 N N . THR A 1 119 ? 6.414 11.030 6.524 1.00 98.38 119 THR A N 1
ATOM 961 C CA . THR A 1 119 ? 6.837 11.199 7.924 1.00 98.38 119 THR A CA 1
ATOM 962 C C . THR A 1 119 ? 5.669 11.573 8.837 1.00 98.38 119 THR A C 1
ATOM 964 O O . THR A 1 119 ? 5.589 11.060 9.947 1.00 98.38 119 THR A O 1
ATOM 967 N N . LEU A 1 120 ? 4.733 12.414 8.381 1.00 98.38 120 LEU A N 1
ATOM 968 C CA . LEU A 1 120 ? 3.526 12.740 9.153 1.00 98.38 120 LEU A CA 1
ATOM 969 C C . LEU A 1 120 ? 2.613 11.520 9.334 1.00 98.38 120 LEU A C 1
ATOM 971 O O . LEU A 1 120 ? 2.146 11.281 10.438 1.00 98.38 120 LEU A O 1
ATOM 975 N N . ILE A 1 121 ? 2.415 10.714 8.284 1.00 98.19 121 ILE A N 1
ATOM 976 C CA . ILE A 1 121 ? 1.658 9.453 8.376 1.00 98.19 121 ILE A CA 1
ATOM 977 C C . ILE A 1 121 ? 2.314 8.517 9.389 1.00 98.19 121 ILE A C 1
ATOM 979 O O . ILE A 1 121 ? 1.634 7.975 10.249 1.00 98.19 121 ILE A O 1
ATOM 983 N N . ARG A 1 122 ? 3.638 8.346 9.317 1.00 98.31 122 ARG A N 1
ATOM 984 C CA . ARG A 1 122 ? 4.382 7.527 10.277 1.00 98.31 122 ARG A CA 1
ATOM 985 C C . ARG A 1 122 ? 4.205 8.026 11.713 1.00 98.31 122 ARG A C 1
ATOM 987 O O . ARG A 1 122 ? 3.995 7.212 12.603 1.00 98.31 122 ARG A O 1
ATOM 994 N N . ARG A 1 123 ? 4.242 9.344 11.920 1.00 98.25 123 ARG A N 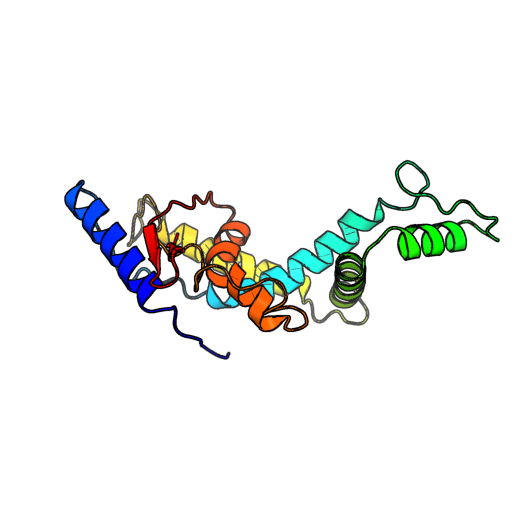1
ATOM 995 C CA . ARG A 1 123 ? 4.065 9.955 13.239 1.00 98.25 123 ARG A CA 1
ATOM 996 C C . ARG A 1 123 ? 2.698 9.649 13.855 1.00 98.25 123 ARG A C 1
ATOM 998 O O . ARG A 1 123 ? 2.633 9.495 15.068 1.00 98.25 123 ARG A O 1
ATOM 1005 N N . ASP A 1 124 ? 1.637 9.526 13.054 1.00 97.94 124 ASP A N 1
ATOM 1006 C CA . ASP A 1 124 ? 0.319 9.120 13.566 1.00 97.94 124 ASP A CA 1
ATOM 1007 C C . ASP A 1 124 ? 0.394 7.732 14.230 1.00 97.94 124 ASP A C 1
ATOM 1009 O O . ASP A 1 124 ? -0.075 7.559 15.352 1.00 97.94 124 ASP A O 1
ATOM 1013 N N . PHE A 1 125 ? 1.062 6.764 13.589 1.00 98.19 125 PHE A N 1
ATOM 1014 C CA . PHE A 1 125 ? 1.274 5.430 14.167 1.00 98.19 125 PHE A CA 1
ATOM 1015 C C . PHE A 1 125 ? 2.213 5.456 15.375 1.00 98.19 125 PHE A C 1
ATOM 1017 O O . PHE A 1 125 ? 1.963 4.755 16.347 1.00 98.19 125 PHE A O 1
ATOM 1024 N N . GLU A 1 126 ? 3.278 6.264 15.338 1.00 97.94 126 GLU A N 1
ATOM 1025 C CA . GLU A 1 126 ? 4.189 6.416 16.481 1.00 97.94 126 GLU A CA 1
ATOM 1026 C C . GLU A 1 126 ? 3.450 6.946 17.716 1.00 97.94 126 GLU A C 1
ATOM 1028 O O . GLU A 1 126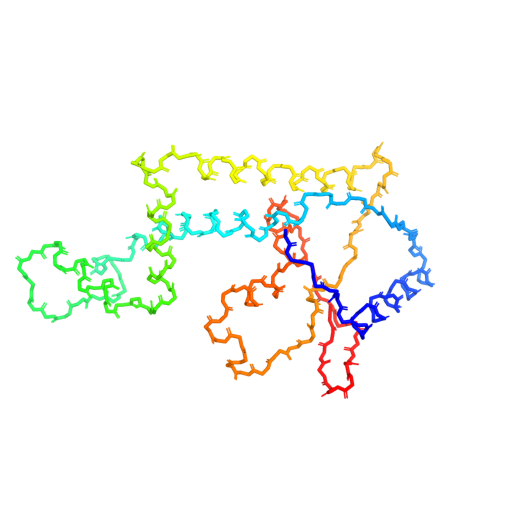 ? 3.668 6.434 18.803 1.00 97.94 126 GLU A O 1
ATOM 1033 N N . VAL A 1 127 ? 2.538 7.911 17.554 1.00 98.00 127 VAL A N 1
ATOM 1034 C CA . VAL A 1 127 ? 1.703 8.429 18.653 1.00 98.00 127 VAL A CA 1
ATOM 1035 C C . VAL A 1 127 ? 0.665 7.404 19.115 1.00 98.00 127 VAL A C 1
ATOM 1037 O O . VAL A 1 127 ? 0.402 7.303 20.312 1.00 98.00 127 VAL A O 1
ATOM 1040 N N . ALA A 1 128 ? 0.064 6.655 18.189 1.00 98.00 128 ALA A N 1
ATOM 1041 C CA . ALA A 1 128 ? -0.919 5.628 18.521 1.00 98.00 128 ALA A CA 1
ATOM 1042 C C . ALA A 1 128 ? -0.300 4.480 19.343 1.00 98.00 128 ALA A C 1
ATOM 1044 O O . ALA A 1 128 ? -0.912 4.020 20.305 1.00 98.00 128 ALA A O 1
ATOM 1045 N N . PHE A 1 129 ? 0.917 4.057 18.993 1.00 98.06 129 PHE A N 1
ATOM 1046 C CA . PHE A 1 129 ? 1.629 2.945 19.631 1.00 98.06 129 PHE A CA 1
ATOM 1047 C C . PHE A 1 129 ? 2.589 3.364 20.758 1.00 98.06 129 PHE A C 1
ATOM 1049 O O . PHE A 1 129 ? 3.239 2.499 21.339 1.00 98.06 129 PHE A O 1
ATOM 1056 N N . ASP A 1 130 ? 2.724 4.659 21.066 1.00 98.00 130 ASP A N 1
ATOM 1057 C CA . ASP A 1 130 ? 3.606 5.133 22.142 1.00 98.00 130 ASP A CA 1
ATOM 1058 C C . ASP A 1 130 ? 3.148 4.564 23.504 1.00 98.00 130 ASP A C 1
ATOM 1060 O O . ASP A 1 130 ? 2.042 4.901 23.945 1.00 98.00 130 ASP A O 1
ATOM 1064 N N . PRO A 1 131 ? 3.967 3.740 24.195 1.00 97.25 131 PRO A N 1
ATOM 1065 C CA . PRO A 1 131 ? 3.608 3.154 25.490 1.00 97.25 131 PRO A CA 1
ATOM 1066 C C . PRO A 1 131 ? 3.393 4.192 26.597 1.00 97.25 131 PRO A C 1
ATOM 1068 O O . PRO A 1 131 ? 2.619 3.959 27.523 1.00 97.25 131 PRO A O 1
ATOM 1071 N N . GLU A 1 132 ? 4.046 5.351 26.485 1.00 97.56 132 GLU A N 1
ATOM 1072 C CA . GLU A 1 132 ? 3.886 6.487 27.401 1.00 97.56 132 GLU A CA 1
ATOM 1073 C C . GLU A 1 132 ? 2.878 7.517 26.856 1.00 97.56 132 GLU A C 1
ATOM 1075 O O . GLU A 1 132 ? 2.639 8.571 27.454 1.00 97.56 132 GLU A O 1
ATOM 1080 N N . GLY A 1 133 ? 2.287 7.223 25.696 1.00 95.62 133 GLY A N 1
ATOM 1081 C CA . GLY A 1 133 ? 1.346 8.078 25.000 1.00 95.62 133 GLY A CA 1
ATOM 1082 C C . GLY A 1 133 ? -0.078 8.023 25.562 1.00 95.62 133 GLY A C 1
ATOM 1083 O O . GLY A 1 133 ? -0.386 7.315 26.526 1.00 95.62 133 GLY A O 1
ATOM 1084 N N . PRO A 1 134 ? -0.998 8.781 24.947 1.00 94.31 134 PRO A N 1
ATOM 1085 C CA . PRO A 1 134 ? -2.398 8.798 25.359 1.00 94.31 134 PRO A CA 1
ATOM 1086 C C . PRO A 1 134 ? -3.167 7.531 24.952 1.00 94.31 134 PRO A C 1
ATOM 1088 O O . PRO A 1 134 ? -4.130 7.189 25.634 1.00 94.31 134 PRO A O 1
ATOM 1091 N N . TYR A 1 135 ? -2.759 6.852 23.870 1.00 96.44 135 TYR A N 1
ATOM 1092 C CA . TYR A 1 135 ? -3.483 5.703 23.306 1.00 96.44 135 TYR A CA 1
ATOM 1093 C C . TYR A 1 135 ? -2.858 4.357 23.668 1.00 96.44 135 TYR A C 1
ATOM 1095 O O . TYR A 1 135 ? -3.604 3.430 23.944 1.00 96.44 135 TYR A O 1
ATOM 1103 N N . ARG A 1 136 ? -1.519 4.255 23.715 1.00 96.69 136 ARG A N 1
ATOM 1104 C CA . ARG A 1 136 ? -0.792 3.052 24.168 1.00 96.69 136 ARG A CA 1
ATOM 1105 C C . ARG A 1 136 ? -1.277 1.766 23.493 1.00 96.69 136 ARG A C 1
ATOM 1107 O O . ARG A 1 136 ? -1.451 0.746 24.151 1.00 96.69 136 ARG A O 1
ATOM 1114 N N . LEU A 1 137 ? -1.570 1.834 22.196 1.00 97.88 137 LEU A N 1
ATOM 1115 C CA . LEU A 1 137 ? -2.092 0.680 21.479 1.00 97.88 137 LEU A CA 1
ATOM 1116 C C . LEU A 1 137 ? -1.011 -0.400 21.356 1.00 97.88 137 LEU A C 1
ATOM 1118 O O . LEU A 1 137 ? 0.140 -0.098 21.053 1.00 97.88 137 LEU A O 1
ATOM 1122 N N . ASP A 1 138 ? -1.407 -1.664 21.478 1.00 97.56 138 ASP A N 1
ATOM 1123 C CA . ASP A 1 138 ? -0.576 -2.803 21.065 1.00 97.56 138 ASP A CA 1
ATOM 1124 C C . ASP A 1 138 ? -0.829 -3.184 19.597 1.00 97.56 138 ASP A C 1
ATOM 1126 O O . ASP A 1 138 ? 0.043 -3.704 18.898 1.00 97.56 138 ASP A O 1
ATOM 1130 N N . CYS A 1 139 ? -2.044 -2.922 19.109 1.00 96.25 139 CYS A N 1
ATOM 1131 C CA . CYS A 1 139 ? -2.451 -3.156 17.731 1.00 96.25 139 CYS A CA 1
ATOM 1132 C C . CYS A 1 139 ? -3.513 -2.140 17.291 1.00 96.25 139 CYS A C 1
ATOM 1134 O O . CYS A 1 139 ? -4.219 -1.559 18.112 1.00 96.25 139 CYS A O 1
ATOM 1136 N N . LEU A 1 140 ? -3.615 -1.922 15.978 1.00 96.31 140 LEU A N 1
ATOM 1137 C CA . LEU A 1 140 ? -4.647 -1.088 15.369 1.00 96.31 140 LEU A CA 1
ATOM 1138 C C . LEU A 1 140 ? -5.520 -1.971 14.476 1.00 96.31 140 LEU A C 1
ATOM 1140 O O . LEU A 1 140 ? -5.016 -2.571 13.526 1.00 96.31 140 LEU A O 1
ATOM 1144 N N . LEU A 1 141 ? -6.815 -2.034 14.777 1.00 95.50 141 LEU A N 1
ATOM 1145 C CA . LEU A 1 141 ? -7.792 -2.784 13.994 1.00 95.50 141 LEU A CA 1
ATOM 1146 C C . LEU A 1 141 ? -8.515 -1.856 13.012 1.00 95.50 141 LEU A C 1
ATOM 1148 O O . LEU A 1 141 ? -9.003 -0.790 13.379 1.00 95.50 141 LEU A O 1
ATOM 1152 N N . THR A 1 142 ? -8.598 -2.274 11.755 1.00 94.31 142 THR A N 1
ATOM 1153 C CA . THR A 1 142 ? -9.364 -1.606 10.699 1.00 94.31 142 THR A CA 1
ATOM 1154 C C . THR A 1 142 ? -9.764 -2.642 9.650 1.00 94.31 142 THR A C 1
ATOM 1156 O O . THR A 1 142 ? -9.155 -3.711 9.597 1.00 94.31 142 THR A O 1
ATOM 1159 N N . ALA A 1 143 ? -10.765 -2.340 8.819 1.00 94.81 143 ALA A N 1
ATOM 1160 C CA . ALA A 1 143 ? -11.038 -3.161 7.642 1.00 94.81 143 ALA A CA 1
ATOM 1161 C C . ALA A 1 143 ? -9.805 -3.185 6.730 1.00 94.81 143 ALA A C 1
ATOM 1163 O O . ALA A 1 143 ? -9.146 -2.160 6.533 1.00 94.81 143 ALA A O 1
ATOM 1164 N N . THR A 1 144 ? -9.518 -4.326 6.109 1.00 95.50 144 THR A N 1
ATOM 1165 C CA . THR A 1 144 ? -8.429 -4.407 5.128 1.00 95.50 144 THR A CA 1
ATOM 1166 C C . THR A 1 144 ? -8.793 -3.640 3.854 1.00 95.50 144 THR A C 1
ATOM 1168 O O . THR A 1 144 ? -7.948 -2.975 3.254 1.00 95.50 144 THR A O 1
ATOM 1171 N N . THR A 1 145 ? -10.058 -3.705 3.436 1.00 93.12 145 THR A N 1
ATOM 1172 C CA . THR A 1 145 ? -10.562 -3.081 2.205 1.00 93.12 145 THR A CA 1
ATOM 1173 C C . THR A 1 145 ? -11.919 -2.418 2.437 1.00 93.12 145 THR A C 1
ATOM 1175 O O . THR A 1 145 ? -12.730 -2.952 3.187 1.00 93.12 145 THR A O 1
ATOM 1178 N N . PRO A 1 146 ? -12.231 -1.294 1.765 1.00 89.94 146 PRO A N 1
ATOM 1179 C CA . PRO A 1 146 ? -13.494 -0.574 1.979 1.00 89.94 146 PRO A CA 1
ATOM 1180 C C . PRO A 1 146 ? -14.734 -1.283 1.398 1.00 89.94 146 PRO A C 1
ATOM 1182 O O . PRO A 1 146 ? -15.868 -0.930 1.728 1.00 89.94 146 PRO A O 1
ATOM 1185 N N . THR A 1 147 ? -14.532 -2.262 0.515 1.00 90.56 147 THR A N 1
ATOM 1186 C CA . THR A 1 147 ? -15.571 -3.104 -0.090 1.00 90.56 147 THR A CA 1
ATOM 1187 C C . THR A 1 147 ? -15.071 -4.542 -0.182 1.00 90.56 147 THR A C 1
ATOM 1189 O O . THR A 1 147 ? -13.863 -4.777 -0.143 1.00 90.56 147 THR A O 1
ATOM 1192 N N . THR A 1 148 ? -15.975 -5.498 -0.395 1.00 93.06 148 THR A N 1
ATOM 1193 C CA . THR A 1 148 ? -15.603 -6.844 -0.850 1.00 93.06 148 THR A CA 1
ATOM 1194 C C . THR A 1 148 ? -15.056 -6.826 -2.281 1.00 93.06 148 THR A C 1
ATOM 1196 O O . THR A 1 148 ? -14.995 -5.781 -2.944 1.00 93.06 148 THR A O 1
ATOM 1199 N N . ALA A 1 149 ? -14.599 -7.990 -2.750 1.00 92.25 149 ALA A N 1
ATOM 1200 C CA . ALA A 1 149 ? -13.993 -8.142 -4.067 1.00 92.25 149 ALA A CA 1
ATOM 1201 C C . ALA A 1 149 ? -14.918 -7.644 -5.195 1.00 92.25 149 ALA A C 1
ATOM 1203 O O . ALA A 1 149 ? -16.096 -7.988 -5.266 1.00 92.25 149 ALA A O 1
ATOM 1204 N N . PHE A 1 150 ? -14.364 -6.856 -6.116 1.00 89.38 150 PHE A N 1
ATOM 1205 C CA . PHE A 1 150 ? -15.062 -6.409 -7.320 1.00 89.38 150 PHE A CA 1
ATOM 1206 C C . PHE A 1 150 ? -14.885 -7.404 -8.475 1.00 89.38 150 PHE A C 1
ATOM 1208 O O . PHE A 1 150 ? -13.914 -8.161 -8.535 1.00 89.38 150 PHE A O 1
ATOM 1215 N N . GLU A 1 151 ? -15.814 -7.377 -9.430 1.00 89.94 151 GLU A N 1
ATOM 1216 C CA . GLU A 1 151 ? -15.751 -8.226 -10.619 1.00 89.94 151 GLU A CA 1
ATOM 1217 C C . GLU A 1 151 ? -14.537 -7.909 -11.505 1.00 89.94 151 GLU A C 1
ATOM 1219 O O . GLU A 1 151 ? -14.032 -6.781 -11.570 1.00 89.94 151 GLU A O 1
ATOM 1224 N N . ILE A 1 152 ? -14.083 -8.915 -12.255 1.00 88.81 152 ILE A N 1
ATOM 1225 C CA . ILE A 1 152 ? -12.982 -8.754 -13.205 1.00 88.81 152 ILE A CA 1
ATOM 1226 C C . ILE A 1 152 ? -13.357 -7.689 -14.241 1.00 88.81 152 ILE A C 1
ATOM 1228 O O . ILE A 1 152 ? -14.354 -7.801 -14.945 1.00 88.81 152 ILE A O 1
ATOM 1232 N N . GLY A 1 153 ? -12.513 -6.663 -14.355 1.00 84.81 153 GLY A N 1
ATOM 1233 C CA . GLY A 1 153 ? -12.707 -5.563 -15.300 1.00 84.81 153 GLY A CA 1
ATOM 1234 C C . GLY A 1 153 ? -13.542 -4.396 -14.767 1.00 84.81 153 GLY A C 1
ATOM 1235 O O . GLY A 1 153 ? -13.510 -3.339 -15.388 1.00 84.81 153 GLY A O 1
ATOM 1236 N N . ALA A 1 154 ? -14.193 -4.523 -13.604 1.00 81.44 154 ALA A N 1
ATOM 1237 C CA . ALA A 1 154 ? -15.074 -3.486 -13.053 1.00 81.44 154 ALA A CA 1
ATOM 1238 C C . ALA A 1 154 ? -14.367 -2.143 -12.786 1.00 81.44 154 ALA A C 1
ATOM 1240 O O . ALA A 1 154 ? -14.970 -1.083 -12.913 1.00 81.44 154 ALA A O 1
ATOM 1241 N N . VAL A 1 155 ? -13.074 -2.182 -12.452 1.00 75.50 155 VAL A N 1
ATOM 1242 C CA . VAL A 1 155 ? -12.244 -0.991 -12.185 1.00 75.50 155 VAL A CA 1
ATOM 1243 C C . VAL A 1 155 ? -11.238 -0.705 -13.305 1.00 75.50 155 VAL A C 1
ATOM 1245 O O . VAL A 1 155 ? -10.352 0.141 -13.169 1.00 75.50 155 VAL A O 1
ATOM 1248 N N . TYR A 1 156 ? -11.322 -1.426 -14.428 1.00 72.62 156 TYR A N 1
ATOM 1249 C CA . TYR A 1 156 ? -10.369 -1.260 -15.519 1.00 72.62 156 TYR A CA 1
ATOM 1250 C C . TYR A 1 156 ? -10.577 0.090 -16.212 1.00 72.62 156 TYR A C 1
ATOM 1252 O O . TYR A 1 156 ? -11.616 0.350 -16.808 1.00 72.62 156 TYR A O 1
ATOM 1260 N N . GLY A 1 157 ? -9.559 0.950 -16.155 1.00 67.50 157 GLY A N 1
ATOM 1261 C CA . GLY A 1 157 ? -9.611 2.302 -16.718 1.00 67.50 157 GLY A CA 1
ATOM 1262 C C . GLY A 1 157 ? -9.994 3.389 -15.711 1.00 67.50 157 GLY A C 1
ATOM 1263 O O . GLY 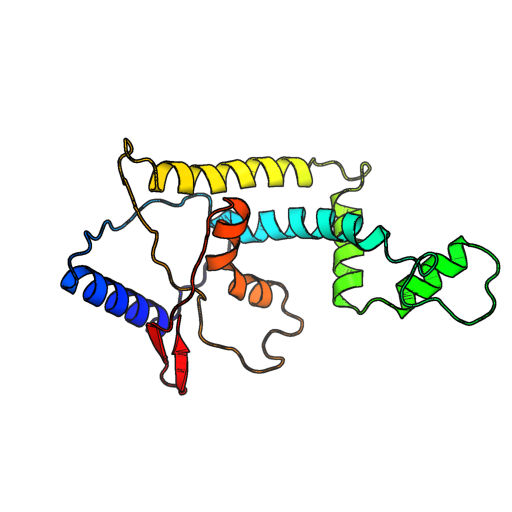A 1 157 ? -9.713 4.556 -15.980 1.00 67.50 157 GLY A O 1
ATOM 1264 N N . ASP A 1 158 ? -10.515 3.029 -14.532 1.00 73.06 158 ASP A N 1
ATOM 1265 C CA . ASP A 1 158 ? -10.742 3.967 -13.429 1.00 73.06 158 ASP A CA 1
ATOM 1266 C C . ASP A 1 158 ? -9.583 3.903 -12.426 1.00 73.06 158 ASP A C 1
ATOM 1268 O O . ASP A 1 158 ? -9.505 3.054 -11.535 1.00 73.06 158 ASP A O 1
ATOM 1272 N N . SER A 1 159 ? -8.633 4.824 -12.590 1.00 68.12 159 SER A N 1
ATOM 1273 C CA . SER A 1 159 ? -7.450 4.891 -11.734 1.00 68.12 159 SER A CA 1
ATOM 1274 C C . SER A 1 159 ? -7.758 5.330 -10.303 1.00 68.12 159 SER A C 1
ATOM 1276 O O . SER A 1 159 ? -6.929 5.079 -9.429 1.00 68.12 159 SER A O 1
ATOM 1278 N N . VAL A 1 160 ? -8.904 5.973 -10.059 1.00 69.94 160 VAL A N 1
ATOM 1279 C CA . VAL A 1 160 ? -9.315 6.443 -8.732 1.00 69.94 160 VAL A CA 1
ATOM 1280 C C . VAL A 1 160 ? -9.912 5.283 -7.950 1.00 69.94 160 VAL A C 1
ATOM 1282 O O . VAL A 1 160 ? -9.451 5.008 -6.844 1.00 69.94 160 VAL A O 1
ATOM 1285 N N . LEU A 1 161 ? -10.859 4.551 -8.543 1.00 69.25 161 LEU A N 1
ATOM 1286 C CA . LEU A 1 161 ? -11.468 3.378 -7.906 1.00 69.25 161 LEU A CA 1
ATOM 1287 C C . LEU A 1 161 ? -10.444 2.274 -7.637 1.00 69.25 161 LEU A C 1
ATOM 1289 O O . LEU A 1 161 ? -10.459 1.671 -6.569 1.00 69.25 161 LEU A O 1
ATOM 1293 N N . MET A 1 162 ? -9.492 2.053 -8.549 1.00 76.69 162 MET A N 1
ATOM 1294 C CA . MET A 1 162 ? -8.430 1.070 -8.319 1.00 76.69 162 MET A CA 1
ATOM 1295 C C . MET A 1 162 ? -7.533 1.441 -7.125 1.00 76.69 162 MET A C 1
ATOM 1297 O O . MET A 1 162 ? -7.037 0.557 -6.440 1.00 76.69 162 MET A O 1
ATOM 1301 N N . GLN A 1 163 ? -7.323 2.735 -6.864 1.00 77.19 163 GLN A N 1
ATOM 1302 C CA . GLN A 1 163 ? -6.552 3.200 -5.705 1.00 77.19 163 GLN A CA 1
ATOM 1303 C C . GLN A 1 163 ? -7.369 3.183 -4.411 1.00 77.19 163 GLN A C 1
ATOM 1305 O O . GLN A 1 163 ? -6.795 3.071 -3.334 1.00 77.19 163 GLN A O 1
ATOM 1310 N N . TYR A 1 164 ? -8.696 3.278 -4.505 1.00 78.75 164 TYR A N 1
ATOM 1311 C CA . TYR A 1 164 ? -9.582 3.191 -3.346 1.00 78.75 164 TYR A CA 1
ATOM 1312 C C . TYR A 1 164 ? -9.461 1.836 -2.632 1.00 78.75 164 TYR A C 1
ATOM 1314 O O . TYR A 1 164 ? -9.529 1.787 -1.408 1.00 78.75 164 TYR A O 1
ATOM 1322 N N . ALA A 1 165 ? -9.171 0.760 -3.372 1.00 85.31 165 ALA A N 1
ATOM 1323 C CA . ALA A 1 165 ? -8.912 -0.563 -2.802 1.00 85.31 165 ALA A CA 1
ATOM 1324 C C . ALA A 1 165 ? -7.721 -0.588 -1.821 1.00 85.31 165 ALA A C 1
ATOM 1326 O O . ALA A 1 165 ? -7.745 -1.347 -0.858 1.00 85.31 165 ALA A O 1
ATOM 1327 N N . ASP A 1 166 ? -6.720 0.275 -2.024 1.00 90.56 166 ASP A N 1
ATOM 1328 C CA . ASP A 1 166 ? -5.513 0.349 -1.190 1.00 90.56 166 ASP A CA 1
ATOM 1329 C C . ASP A 1 166 ? -5.624 1.407 -0.071 1.00 90.56 166 ASP A C 1
ATOM 1331 O O . ASP A 1 166 ? -4.655 1.668 0.649 1.00 90.56 166 ASP A O 1
ATOM 1335 N N . LEU A 1 167 ? -6.782 2.067 0.074 1.00 89.00 167 LEU A N 1
ATOM 1336 C CA . LEU A 1 167 ? -6.948 3.223 0.962 1.00 89.00 167 LEU A CA 1
ATOM 1337 C C . LEU A 1 167 ? -6.571 2.910 2.417 1.00 89.00 167 LEU A C 1
ATOM 1339 O O . LEU A 1 167 ? -5.914 3.725 3.065 1.00 89.00 167 LEU A O 1
ATOM 1343 N N . LEU A 1 168 ? -6.976 1.737 2.906 1.00 92.06 168 LEU A N 1
ATOM 1344 C CA . LEU A 1 168 ? -6.802 1.322 4.300 1.00 92.06 168 LEU A CA 1
ATOM 1345 C C . LEU A 1 168 ? -5.470 0.596 4.549 1.00 92.06 168 LEU A C 1
ATOM 1347 O O . LEU A 1 168 ? -5.020 0.500 5.687 1.00 92.06 168 LEU A O 1
ATOM 1351 N N . THR A 1 169 ? -4.781 0.150 3.497 1.00 94.31 169 THR A N 1
ATOM 1352 C CA . THR A 1 169 ? -3.537 -0.632 3.611 1.00 94.31 169 THR A CA 1
ATOM 1353 C C . THR A 1 169 ? -2.284 0.220 3.438 1.00 94.31 169 THR A C 1
ATOM 1355 O O . THR A 1 169 ? -1.272 0.006 4.109 1.00 94.31 169 THR A O 1
ATOM 1358 N N . VAL A 1 170 ? -2.339 1.238 2.576 1.00 95.69 170 VAL A N 1
ATOM 1359 C CA . VAL A 1 170 ? -1.155 2.000 2.156 1.00 95.69 170 VAL A CA 1
ATOM 1360 C C . VAL A 1 170 ? -0.471 2.764 3.296 1.00 95.69 170 VAL A C 1
ATOM 1362 O O . VAL A 1 170 ? 0.744 2.986 3.277 1.00 95.69 170 VAL A O 1
ATOM 1365 N N . ALA A 1 171 ? -1.237 3.168 4.312 1.00 95.81 171 ALA A N 1
ATOM 1366 C CA . ALA A 1 171 ? -0.719 3.903 5.459 1.00 95.81 171 ALA A CA 1
ATOM 1367 C C . ALA A 1 171 ? 0.295 3.068 6.260 1.00 95.81 171 ALA A C 1
ATOM 1369 O O . ALA A 1 171 ? 1.327 3.602 6.676 1.00 95.81 171 ALA A O 1
ATOM 1370 N N . ALA A 1 172 ? 0.067 1.754 6.378 1.00 96.06 172 ALA A N 1
ATOM 1371 C CA . ALA A 1 172 ? 0.987 0.842 7.049 1.00 96.06 172 ALA A CA 1
ATOM 1372 C C . ALA A 1 172 ? 2.340 0.756 6.320 1.00 96.06 172 ALA A C 1
ATOM 1374 O O . ALA A 1 172 ? 3.394 0.795 6.955 1.00 96.06 172 ALA A O 1
ATOM 1375 N N . ASN A 1 173 ? 2.341 0.744 4.978 1.00 96.50 173 ASN A N 1
ATOM 1376 C CA . ASN A 1 173 ? 3.582 0.759 4.191 1.00 96.50 173 ASN A CA 1
ATOM 1377 C C . ASN A 1 173 ? 4.380 2.056 4.394 1.00 96.50 173 ASN A C 1
ATOM 1379 O O . ASN A 1 173 ? 5.611 2.034 4.464 1.00 96.50 173 ASN A O 1
ATOM 1383 N N . HIS A 1 174 ? 3.684 3.193 4.486 1.00 97.38 174 HIS A N 1
ATOM 1384 C CA . HIS A 1 174 ? 4.313 4.491 4.736 1.00 97.38 174 HIS A CA 1
ATOM 1385 C C . HIS A 1 174 ? 4.960 4.557 6.112 1.00 97.38 174 HIS A C 1
ATOM 1387 O O . HIS A 1 174 ? 6.109 5.001 6.208 1.00 97.38 174 HIS A O 1
ATOM 1393 N N . ALA A 1 175 ? 4.244 4.081 7.132 1.00 97.31 175 ALA A N 1
ATOM 1394 C CA . ALA A 1 175 ? 4.720 4.013 8.506 1.00 97.31 175 ALA A CA 1
ATOM 1395 C C . ALA A 1 175 ? 5.811 2.949 8.713 1.00 97.31 175 ALA A C 1
ATOM 1397 O O . ALA A 1 175 ? 6.657 3.107 9.589 1.00 97.31 175 ALA A O 1
ATOM 1398 N N . GLY A 1 176 ? 5.844 1.912 7.870 1.00 96.94 176 GLY A N 1
ATOM 1399 C CA . GLY A 1 176 ? 6.785 0.799 7.995 1.00 96.94 176 GLY A CA 1
ATOM 1400 C C . GLY A 1 176 ? 6.413 -0.172 9.116 1.00 96.94 176 GLY A C 1
ATOM 1401 O O . GLY A 1 176 ? 7.299 -0.801 9.687 1.00 96.94 176 GLY A O 1
ATOM 1402 N N . VAL A 1 177 ? 5.121 -0.271 9.438 1.00 97.12 177 VAL A N 1
ATOM 1403 C CA . VAL A 1 177 ? 4.589 -1.169 10.472 1.00 97.12 177 VAL A CA 1
ATOM 1404 C C . VAL A 1 177 ? 4.121 -2.491 9.850 1.00 97.12 177 VAL A C 1
ATOM 1406 O O . VAL A 1 177 ? 3.738 -2.509 8.674 1.00 97.12 177 VAL A O 1
ATOM 1409 N N . PRO A 1 178 ? 4.162 -3.611 10.593 1.00 97.56 178 PRO A N 1
ATOM 1410 C CA . PRO A 1 178 ? 3.584 -4.865 10.123 1.00 97.56 178 PRO A CA 1
ATOM 1411 C C . PRO A 1 178 ? 2.057 -4.753 10.002 1.00 97.56 178 PRO A C 1
ATOM 1413 O O . PRO A 1 178 ? 1.421 -3.989 10.724 1.00 97.56 178 PRO A O 1
ATOM 1416 N N . GLY A 1 179 ? 1.472 -5.540 9.099 1.00 96.44 179 GLY A N 1
ATOM 1417 C CA . GLY A 1 179 ? 0.025 -5.639 8.921 1.00 96.44 179 GLY A CA 1
ATOM 1418 C C . GLY A 1 179 ? -0.395 -7.079 8.644 1.00 96.44 179 GLY A C 1
ATOM 1419 O O . GLY A 1 179 ? 0.341 -7.830 7.999 1.00 96.44 179 GLY A O 1
ATOM 1420 N N . LEU A 1 180 ? -1.572 -7.453 9.139 1.00 97.06 180 LEU A N 1
ATOM 1421 C CA . LEU A 1 180 ? -2.194 -8.760 8.956 1.00 97.06 180 LEU A CA 1
ATOM 1422 C C . LEU A 1 180 ? -3.645 -8.545 8.516 1.00 97.06 180 LEU A C 1
ATOM 1424 O O . LEU A 1 180 ? -4.312 -7.660 9.037 1.00 97.06 180 LEU A O 1
ATOM 1428 N N . SER A 1 181 ? -4.117 -9.361 7.575 1.00 97.12 181 SER A N 1
ATOM 1429 C CA . SER A 1 181 ? -5.523 -9.412 7.173 1.00 97.12 181 SER A CA 1
ATOM 1430 C C . SER A 1 181 ? -6.086 -10.767 7.577 1.00 97.12 181 SER A C 1
ATOM 1432 O O . SER A 1 181 ? -5.461 -11.800 7.312 1.00 97.12 181 SER A O 1
ATOM 1434 N N . LEU A 1 182 ? -7.231 -10.756 8.253 1.00 95.06 182 LEU A N 1
ATOM 1435 C CA . LEU A 1 182 ? -7.923 -11.945 8.735 1.00 95.06 182 LEU A CA 1
ATOM 1436 C C . LEU A 1 182 ? -9.371 -11.910 8.239 1.00 95.06 182 LEU A C 1
ATOM 1438 O O . LEU A 1 182 ? -9.957 -10.833 8.197 1.00 95.06 182 LEU A O 1
ATOM 1442 N N . PRO A 1 183 ? -9.976 -13.058 7.892 1.00 95.31 183 PRO A N 1
ATOM 1443 C CA . PRO A 1 183 ? -11.391 -13.098 7.546 1.00 95.31 183 PRO A CA 1
ATOM 1444 C C . PRO A 1 183 ? -12.259 -12.625 8.721 1.00 95.31 183 PRO A C 1
ATOM 1446 O O . PRO A 1 183 ? -12.217 -13.222 9.795 1.00 95.31 183 PRO A O 1
ATOM 1449 N N . ALA A 1 184 ? -13.056 -11.583 8.495 1.00 94.25 184 ALA A N 1
ATOM 1450 C CA . ALA A 1 184 ? -13.975 -10.995 9.472 1.00 94.25 184 ALA A CA 1
ATOM 1451 C C . ALA A 1 184 ? -15.451 -11.316 9.173 1.00 94.25 184 ALA A C 1
ATOM 1453 O O . ALA A 1 184 ? -16.326 -11.024 9.981 1.00 94.25 184 ALA A O 1
ATOM 1454 N N . GLY A 1 185 ? -15.746 -11.932 8.024 1.00 93.94 185 GLY A N 1
ATOM 1455 C CA . GLY A 1 185 ? -17.106 -12.309 7.654 1.00 93.94 185 GLY A CA 1
ATOM 1456 C C . GLY A 1 185 ? -17.262 -12.632 6.173 1.00 93.94 185 GLY A C 1
ATOM 1457 O O . GLY A 1 185 ? -16.285 -12.751 5.429 1.00 93.94 185 GLY A O 1
ATOM 1458 N N . ILE A 1 186 ? -18.517 -12.777 5.759 1.00 96.06 186 ILE A N 1
ATOM 1459 C CA . ILE A 1 186 ? -18.930 -12.976 4.371 1.00 96.06 186 ILE A CA 1
ATOM 1460 C C . ILE A 1 186 ? -20.066 -11.986 4.102 1.00 96.06 186 ILE A C 1
ATOM 1462 O O . ILE A 1 186 ? -20.992 -11.899 4.909 1.00 96.06 186 ILE A O 1
ATOM 1466 N N . ASP A 1 187 ? -19.993 -11.241 3.000 1.00 95.56 187 ASP A N 1
ATOM 1467 C CA . ASP A 1 187 ? -21.065 -10.327 2.595 1.00 95.56 187 ASP A CA 1
ATOM 1468 C C . ASP A 1 187 ? -22.305 -11.073 2.063 1.00 95.56 187 ASP A C 1
ATOM 1470 O O . ASP A 1 187 ? -22.306 -12.288 1.838 1.00 95.56 187 ASP A O 1
ATOM 1474 N N . SER A 1 188 ? -23.380 -10.332 1.799 1.00 95.44 188 SER A N 1
ATOM 1475 C CA . SER A 1 188 ? -24.620 -10.856 1.210 1.00 95.44 188 SER A CA 1
ATOM 1476 C C . SER A 1 188 ? -24.454 -11.505 -0.172 1.00 95.44 188 SER A C 1
ATOM 1478 O O . SER A 1 188 ? -25.345 -12.231 -0.619 1.00 95.44 188 SER A O 1
ATOM 1480 N N . LYS A 1 189 ? -23.326 -11.280 -0.856 1.00 94.69 189 LYS A N 1
ATOM 1481 C CA . LYS A 1 189 ? -22.984 -11.876 -2.156 1.00 94.69 189 LYS A CA 1
ATOM 1482 C C . LYS A 1 189 ? -22.106 -13.122 -2.021 1.00 94.69 189 LYS A C 1
ATOM 1484 O O . LYS A 1 189 ? -21.747 -13.715 -3.038 1.00 94.69 189 LYS A O 1
ATOM 1489 N N . GLY A 1 190 ? -21.776 -13.545 -0.801 1.00 96.31 190 GLY A N 1
ATOM 1490 C CA . GLY A 1 190 ? -20.924 -14.705 -0.559 1.00 96.31 190 GLY A CA 1
ATOM 1491 C C . GLY A 1 190 ? -19.425 -14.411 -0.680 1.00 96.31 190 GLY A C 1
ATOM 1492 O O . GLY A 1 190 ? -18.642 -15.346 -0.849 1.00 96.31 190 GLY A O 1
ATOM 1493 N N . LEU A 1 191 ? -19.012 -13.142 -0.626 1.00 96.75 191 LEU A N 1
ATOM 1494 C CA . LEU A 1 191 ? -17.616 -12.725 -0.745 1.00 96.75 191 LEU A CA 1
ATOM 1495 C C . LEU A 1 191 ? -16.983 -12.482 0.633 1.00 96.75 191 LEU A C 1
ATOM 1497 O O . LEU A 1 191 ? -17.626 -11.891 1.500 1.00 96.75 191 LEU A O 1
ATOM 1501 N N . PRO A 1 192 ? -15.716 -12.885 0.849 1.00 96.94 192 PRO A N 1
ATOM 1502 C CA . PRO A 1 192 ? -15.028 -12.641 2.112 1.00 96.94 192 PRO A CA 1
ATOM 1503 C C . PRO A 1 192 ? -14.847 -11.152 2.414 1.00 96.94 192 PRO A C 1
ATOM 1505 O O . PRO A 1 192 ? -14.507 -10.364 1.528 1.00 96.94 192 PRO A O 1
ATOM 1508 N N . ILE A 1 193 ? -14.994 -10.811 3.691 1.00 97.12 193 ILE A N 1
ATOM 1509 C CA . ILE A 1 193 ? -14.623 -9.523 4.279 1.00 97.12 193 ILE A CA 1
ATOM 1510 C C . ILE A 1 193 ? -13.378 -9.745 5.139 1.00 97.12 193 ILE A C 1
ATOM 1512 O O . ILE A 1 193 ? -13.265 -10.781 5.800 1.00 97.12 193 ILE A O 1
ATOM 1516 N N . GLY A 1 194 ? -12.462 -8.779 5.144 1.00 95.38 194 GLY A N 1
ATOM 1517 C CA . GLY A 1 194 ? -11.301 -8.770 6.031 1.00 95.38 194 GLY A CA 1
ATOM 1518 C C . GLY A 1 194 ? -10.908 -7.374 6.460 1.00 95.38 194 GLY A C 1
ATOM 1519 O O . GLY A 1 194 ? -11.510 -6.390 5.977 1.00 95.38 194 GLY A O 1
#

Organism: NCBI:txid412755

pLDDT: mean 91.58, std 9.3, range [53.38, 98.38]

Sequence (194 aa):
LREQPISSEVEDAVWQAVAALADAGAEIIDQVPMPNTRFGIPVYFVISRVEAASNLHRYDGVKYGYRYNRQVADLRELYRRSRGRGFGPQPKLRILMGMYVSAEQYEKGYYDQALRVRTLIRRDFEVAFDPEGPYRLDCLLTATTPTTAFEIGAVYGDSVLMQYADLLTVAANHAGVPGLSLPAGIDSKGLPIG